Protein AF-A0A9E3RMC5-F1 (afdb_monomer)

Structure (mmCIF, N/CA/C/O backbone):
data_AF-A0A9E3RMC5-F1
#
_entry.id   AF-A0A9E3RMC5-F1
#
loop_
_atom_site.group_PDB
_atom_site.id
_atom_site.type_symbol
_atom_site.label_atom_id
_atom_site.label_alt_id
_atom_site.label_comp_id
_atom_site.label_asym_id
_atom_site.label_entity_id
_atom_site.label_seq_id
_atom_site.pdbx_PDB_ins_code
_atom_site.Cartn_x
_atom_site.Cartn_y
_atom_site.Cartn_z
_atom_site.occupancy
_atom_site.B_iso_or_equiv
_atom_site.auth_seq_id
_atom_site.auth_comp_id
_atom_site.auth_asym_id
_atom_site.auth_atom_id
_atom_site.pdbx_PDB_model_num
ATOM 1 N N . MET A 1 1 ? -0.183 27.807 11.481 1.00 42.66 1 MET A N 1
ATOM 2 C CA . MET A 1 1 ? -0.548 26.828 10.432 1.00 42.66 1 MET A CA 1
ATOM 3 C C . MET A 1 1 ? 0.275 25.568 10.651 1.00 42.66 1 MET A C 1
ATOM 5 O O . MET A 1 1 ? 1.453 25.571 10.326 1.00 42.66 1 MET A O 1
ATOM 9 N N . HIS A 1 2 ? -0.302 24.526 11.254 1.00 42.34 2 HIS A N 1
ATOM 10 C CA . HIS A 1 2 ? 0.371 23.230 11.362 1.00 42.34 2 HIS A CA 1
ATOM 11 C C . HIS A 1 2 ? 0.204 22.489 10.037 1.00 42.34 2 HIS A C 1
ATOM 13 O O . HIS A 1 2 ? -0.915 22.242 9.588 1.00 42.34 2 HIS A O 1
ATOM 19 N N . THR A 1 3 ? 1.313 22.189 9.370 1.00 52.22 3 THR A N 1
ATOM 20 C CA . THR A 1 3 ? 1.318 21.313 8.203 1.00 52.22 3 THR A CA 1
ATOM 21 C C . THR A 1 3 ? 0.996 19.905 8.685 1.00 52.22 3 THR A C 1
ATOM 23 O O . THR A 1 3 ? 1.808 19.273 9.356 1.00 52.22 3 THR A O 1
ATOM 26 N N . LEU A 1 4 ? -0.210 19.421 8.377 1.00 58.72 4 LEU A N 1
ATOM 27 C CA . LEU A 1 4 ? -0.564 18.021 8.598 1.00 58.72 4 LEU A CA 1
ATOM 28 C C . LEU A 1 4 ? 0.509 17.155 7.930 1.00 58.72 4 LEU A C 1
ATOM 30 O O . LEU A 1 4 ? 0.764 17.281 6.725 1.00 58.72 4 LEU A O 1
ATOM 34 N N . SER A 1 5 ? 1.185 16.330 8.728 1.00 68.81 5 SER A N 1
ATOM 35 C CA . SER A 1 5 ? 2.158 15.369 8.229 1.00 68.81 5 SER A CA 1
ATOM 36 C C . SER A 1 5 ? 1.447 14.473 7.219 1.00 68.81 5 SER A C 1
ATOM 38 O O . SER A 1 5 ? 0.377 13.925 7.482 1.00 68.81 5 SER A O 1
ATOM 40 N N . ARG A 1 6 ? 2.005 14.364 6.009 1.00 77.44 6 ARG A N 1
ATOM 41 C CA . ARG A 1 6 ? 1.437 13.464 5.001 1.00 77.44 6 ARG A CA 1
ATOM 42 C C . ARG A 1 6 ? 1.469 12.030 5.546 1.00 77.44 6 ARG A C 1
ATOM 44 O O . ARG A 1 6 ? 2.500 11.656 6.118 1.00 77.44 6 ARG A O 1
ATOM 51 N N . PRO A 1 7 ? 0.404 11.233 5.347 1.00 80.38 7 PRO A N 1
ATOM 52 C CA . PRO A 1 7 ? 0.412 9.835 5.748 1.00 80.38 7 PRO A CA 1
ATOM 53 C C . PRO A 1 7 ? 1.607 9.100 5.160 1.00 80.38 7 PRO A C 1
ATOM 55 O O . PRO A 1 7 ? 1.975 9.299 3.996 1.00 80.38 7 PRO A O 1
ATOM 58 N N . LYS A 1 8 ? 2.207 8.223 5.966 1.00 89.25 8 LYS A N 1
ATOM 59 C CA . LYS A 1 8 ? 3.188 7.270 5.454 1.00 89.25 8 LYS A CA 1
ATOM 60 C C . LYS A 1 8 ? 2.434 6.065 4.914 1.00 89.25 8 LYS A C 1
ATOM 62 O O . LYS A 1 8 ? 1.906 5.260 5.678 1.00 89.25 8 LYS A O 1
ATOM 67 N N . VAL A 1 9 ? 2.411 5.966 3.589 1.00 92.81 9 VAL A N 1
ATOM 68 C CA . VAL A 1 9 ? 1.728 4.898 2.859 1.00 92.81 9 VAL A CA 1
ATOM 69 C C . VAL A 1 9 ? 2.714 3.784 2.512 1.00 92.81 9 VAL A C 1
ATOM 71 O O . VAL A 1 9 ? 3.742 4.021 1.871 1.00 92.81 9 VAL A O 1
ATOM 74 N N . TYR A 1 10 ? 2.383 2.556 2.900 1.00 95.25 10 TYR A N 1
ATOM 75 C CA . TYR A 1 10 ? 3.125 1.340 2.586 1.00 95.25 10 TYR A CA 1
ATOM 76 C C . TYR A 1 10 ? 2.303 0.485 1.616 1.00 95.25 10 TYR A C 1
ATOM 78 O O . TYR A 1 10 ? 1.328 -0.160 1.996 1.00 95.25 10 TYR A O 1
ATOM 86 N N . ALA A 1 11 ? 2.692 0.489 0.339 1.00 94.81 11 ALA A N 1
ATOM 87 C CA . ALA A 1 11 ? 2.036 -0.309 -0.694 1.00 94.81 11 ALA A CA 1
ATOM 88 C C . ALA A 1 11 ? 2.562 -1.753 -0.673 1.00 94.81 11 ALA A C 1
ATOM 90 O O . ALA A 1 11 ? 3.642 -2.041 -1.191 1.00 94.81 11 ALA A O 1
ATOM 91 N N . LEU A 1 12 ? 1.788 -2.650 -0.065 1.00 96.62 12 LEU A N 1
ATOM 92 C CA . LEU A 1 12 ? 2.116 -4.055 0.158 1.00 96.62 12 LEU A CA 1
ATOM 93 C C . LEU A 1 12 ? 1.356 -5.012 -0.777 1.00 96.62 12 LEU A C 1
ATOM 95 O O . LEU A 1 12 ? 1.468 -6.215 -0.594 1.00 96.62 12 LEU A O 1
ATOM 99 N N . VAL A 1 13 ? 0.629 -4.523 -1.791 1.00 94.88 13 VAL A N 1
ATOM 100 C CA . VAL A 1 13 ? -0.238 -5.334 -2.681 1.00 94.88 13 VAL A CA 1
ATOM 101 C C . VAL A 1 13 ? 0.498 -6.499 -3.355 1.00 94.88 13 VAL A C 1
ATOM 103 O O . VAL A 1 13 ? 0.017 -7.627 -3.360 1.00 94.88 13 VAL A O 1
ATOM 106 N N . ASP A 1 14 ? 1.707 -6.267 -3.867 1.00 94.62 14 ASP A N 1
ATOM 107 C CA . ASP A 1 14 ? 2.523 -7.311 -4.507 1.00 94.62 14 ASP A CA 1
ATOM 108 C C . ASP A 1 14 ? 3.580 -7.907 -3.549 1.00 94.62 14 ASP A C 1
ATOM 110 O O . ASP A 1 14 ? 4.629 -8.378 -3.988 1.00 94.62 14 ASP A O 1
ATOM 114 N N . TRP A 1 15 ? 3.371 -7.843 -2.233 1.00 96.94 15 TRP A N 1
ATOM 115 C CA . TRP A 1 15 ? 4.308 -8.378 -1.233 1.00 96.94 15 TRP A CA 1
ATOM 116 C C . TRP A 1 15 ? 3.808 -9.719 -0.687 1.00 96.94 15 TRP A C 1
ATOM 118 O O . TRP A 1 15 ? 2.678 -10.111 -0.950 1.00 96.94 15 TRP A O 1
ATOM 128 N N . TYR A 1 16 ? 4.627 -10.450 0.055 1.00 96.12 16 TYR A N 1
ATOM 129 C CA . TYR A 1 16 ? 4.201 -11.639 0.792 1.00 96.12 16 TYR A CA 1
ATOM 130 C C . TYR A 1 16 ? 4.715 -11.576 2.229 1.00 96.12 16 TYR A C 1
ATOM 132 O O . TYR A 1 16 ? 5.694 -10.881 2.520 1.00 96.12 16 TYR A O 1
ATOM 140 N N . VAL A 1 17 ? 4.036 -12.287 3.128 1.00 97.19 17 VAL A N 1
ATOM 141 C CA . VAL A 1 17 ? 4.453 -12.412 4.527 1.00 97.19 17 VAL A CA 1
ATOM 142 C C . VAL A 1 17 ? 5.621 -13.390 4.590 1.00 97.19 17 VAL A C 1
ATOM 144 O O . VAL A 1 17 ? 5.458 -14.576 4.320 1.00 97.19 17 VAL A O 1
ATOM 147 N N . SER A 1 18 ? 6.812 -12.894 4.919 1.00 97.38 18 SER A N 1
ATOM 148 C CA . SER A 1 18 ? 8.014 -13.724 5.055 1.00 97.38 18 SER A CA 1
ATOM 149 C C . SER A 1 18 ? 8.182 -14.279 6.468 1.00 97.38 18 SER A C 1
ATOM 151 O O . SER A 1 18 ? 8.801 -15.328 6.632 1.00 97.38 18 SER A O 1
ATOM 153 N N . ARG A 1 19 ? 7.698 -13.558 7.484 1.00 97.25 19 ARG A N 1
ATOM 154 C CA . ARG A 1 19 ? 7.718 -13.971 8.893 1.00 97.25 19 ARG A CA 1
ATOM 155 C C . ARG A 1 19 ? 6.527 -13.345 9.611 1.00 97.25 19 ARG A C 1
ATOM 157 O O . ARG A 1 19 ? 6.254 -12.162 9.411 1.00 97.25 19 ARG A O 1
ATOM 164 N N . CYS A 1 20 ? 5.846 -14.133 10.433 1.00 97.06 20 CYS A N 1
ATOM 165 C CA . CYS A 1 20 ? 4.731 -13.693 11.260 1.00 97.06 20 CYS A CA 1
ATOM 166 C C . CYS A 1 20 ? 4.889 -14.298 12.654 1.00 97.06 20 CYS A C 1
ATOM 168 O O . CYS A 1 20 ? 4.663 -15.489 12.845 1.00 97.06 20 CYS A O 1
ATOM 170 N N . ASP A 1 21 ? 5.272 -13.457 13.607 1.00 95.56 21 ASP A N 1
ATOM 171 C CA . ASP A 1 21 ? 5.409 -13.789 15.019 1.00 95.56 21 ASP A CA 1
ATOM 172 C C . ASP A 1 21 ? 4.435 -12.933 15.834 1.00 95.56 21 ASP A C 1
ATOM 174 O O . ASP A 1 21 ? 3.974 -11.883 15.386 1.00 95.56 21 ASP A O 1
ATOM 178 N N . ARG A 1 22 ? 4.190 -13.310 17.093 1.00 94.12 22 ARG A N 1
ATOM 179 C CA . ARG A 1 22 ? 3.292 -12.568 18.000 1.00 94.12 22 ARG A CA 1
ATOM 180 C C . ARG A 1 22 ? 3.666 -11.087 18.182 1.00 94.12 22 ARG A C 1
ATOM 182 O O . ARG A 1 22 ? 2.820 -10.281 18.552 1.00 94.12 22 ARG A O 1
ATOM 189 N N . HIS A 1 23 ? 4.928 -10.730 17.944 1.00 95.56 23 HIS A N 1
ATOM 190 C CA . HIS A 1 23 ? 5.458 -9.380 18.156 1.00 95.56 23 HIS A CA 1
ATOM 191 C C . HIS A 1 23 ? 5.938 -8.692 16.878 1.00 95.56 23 HIS A C 1
ATOM 193 O O . HIS A 1 23 ? 6.302 -7.516 16.933 1.00 95.56 23 HIS A O 1
ATOM 199 N N . SER A 1 24 ? 5.971 -9.399 15.743 1.00 97.31 24 SER A N 1
ATOM 200 C CA . SER A 1 24 ? 6.474 -8.826 14.499 1.00 97.31 24 SER A CA 1
ATOM 201 C C . SER A 1 24 ? 5.902 -9.492 13.256 1.00 97.31 24 SER A C 1
ATOM 203 O O . SER A 1 24 ? 5.723 -10.704 13.207 1.00 97.31 24 SER A O 1
ATOM 205 N N . LEU A 1 25 ? 5.684 -8.689 12.226 1.00 98.00 25 LEU A N 1
ATOM 206 C CA . LEU A 1 25 ? 5.199 -9.074 10.916 1.00 98.00 25 LEU A CA 1
ATOM 207 C C . LEU A 1 25 ? 6.148 -8.499 9.868 1.00 98.00 25 LEU A C 1
ATOM 209 O O . LEU A 1 25 ? 6.390 -7.293 9.835 1.00 98.00 25 LEU A O 1
ATOM 213 N N . VAL A 1 26 ? 6.708 -9.358 9.022 1.00 98.19 26 VAL A N 1
ATOM 214 C CA . VAL A 1 26 ? 7.734 -8.978 8.048 1.00 98.19 26 VAL A CA 1
ATOM 215 C C . VAL A 1 26 ? 7.255 -9.277 6.637 1.00 98.19 26 VAL A C 1
ATOM 217 O O . VAL A 1 26 ? 6.982 -10.427 6.288 1.00 98.19 26 VAL A O 1
ATOM 220 N N . TYR A 1 27 ? 7.216 -8.238 5.810 1.00 98.06 27 TYR A N 1
ATOM 221 C CA . TYR A 1 27 ? 6.853 -8.302 4.402 1.00 98.06 27 TYR A CA 1
ATOM 222 C C . TYR A 1 27 ? 8.071 -8.217 3.495 1.00 98.06 27 TYR A C 1
ATOM 224 O O . TYR A 1 27 ? 8.958 -7.387 3.708 1.00 98.06 27 TYR A O 1
ATOM 232 N N . ARG A 1 28 ? 8.054 -9.014 2.421 1.00 97.56 28 ARG A N 1
ATOM 233 C CA . ARG A 1 28 ? 9.022 -8.936 1.318 1.00 97.56 28 ARG A CA 1
ATOM 234 C C . ARG A 1 28 ? 8.330 -8.820 -0.042 1.00 97.56 28 ARG A C 1
ATOM 236 O O . ARG A 1 28 ? 7.215 -9.327 -0.189 1.00 97.56 28 ARG A O 1
ATOM 243 N N . PRO A 1 29 ? 8.946 -8.164 -1.040 1.00 96.69 29 PRO A N 1
ATOM 244 C CA . PRO A 1 29 ? 8.407 -8.123 -2.393 1.00 96.69 29 PRO A CA 1
ATOM 245 C C . PRO A 1 29 ? 8.263 -9.536 -2.961 1.00 96.69 29 PRO A C 1
ATOM 247 O O . PRO A 1 29 ? 9.181 -10.346 -2.864 1.00 96.69 29 PRO A O 1
ATOM 250 N N . SER A 1 30 ? 7.116 -9.843 -3.563 1.00 95.62 30 SER A N 1
ATOM 251 C CA . SER A 1 30 ? 6.914 -11.134 -4.228 1.00 95.62 30 SER A CA 1
ATOM 252 C C . SER A 1 30 ? 7.691 -11.226 -5.544 1.00 95.62 30 SER A C 1
ATOM 254 O O . SER A 1 30 ? 8.157 -10.224 -6.094 1.00 95.62 30 SER A O 1
ATOM 256 N N . LEU A 1 31 ? 7.767 -12.436 -6.107 1.00 93.38 31 LEU A N 1
ATOM 257 C CA . LEU A 1 31 ? 8.358 -12.650 -7.429 1.00 93.38 31 LEU A CA 1
ATOM 258 C C . LEU A 1 31 ? 7.679 -11.792 -8.509 1.00 93.38 31 LEU A C 1
ATOM 260 O O . LEU A 1 31 ? 8.354 -11.289 -9.401 1.00 93.38 31 LEU A O 1
ATOM 264 N N . THR A 1 32 ? 6.366 -11.560 -8.418 1.00 92.12 32 THR A N 1
ATOM 265 C CA . THR A 1 32 ? 5.659 -10.710 -9.389 1.00 92.12 32 THR A CA 1
ATOM 266 C C . THR A 1 32 ? 6.077 -9.246 -9.262 1.00 92.12 32 THR A C 1
ATOM 268 O O . THR A 1 32 ? 6.264 -8.584 -10.283 1.00 92.12 32 THR A O 1
ATOM 271 N N . ALA A 1 33 ? 6.311 -8.743 -8.043 1.00 91.00 33 ALA A N 1
ATOM 272 C CA . ALA A 1 33 ? 6.883 -7.412 -7.828 1.00 91.00 33 ALA A CA 1
ATOM 273 C C . ALA A 1 33 ? 8.295 -7.303 -8.423 1.00 91.00 33 ALA A C 1
ATOM 275 O O . ALA A 1 33 ? 8.610 -6.304 -9.072 1.00 91.00 33 ALA A O 1
ATOM 276 N N . LEU A 1 34 ? 9.125 -8.339 -8.248 1.00 90.94 34 LEU A N 1
ATOM 277 C CA . LEU A 1 34 ? 10.466 -8.409 -8.834 1.00 90.94 34 LEU A CA 1
ATOM 278 C C . LEU A 1 34 ? 10.412 -8.404 -10.366 1.00 90.94 34 LEU A C 1
ATOM 280 O O . LEU A 1 34 ? 11.096 -7.601 -10.994 1.00 90.94 34 LEU A O 1
ATOM 284 N N . LEU A 1 35 ? 9.553 -9.228 -10.973 1.00 89.94 35 LEU A N 1
ATOM 285 C CA . LEU A 1 35 ? 9.386 -9.303 -12.428 1.00 89.94 35 LEU A CA 1
ATOM 286 C C . LEU A 1 35 ? 8.871 -7.985 -13.024 1.00 89.94 35 LEU A C 1
ATOM 288 O O . LEU A 1 35 ? 9.402 -7.516 -14.030 1.00 89.94 35 LEU A O 1
ATOM 292 N N . LYS A 1 36 ? 7.899 -7.329 -12.373 1.00 88.25 36 LYS A N 1
ATOM 293 C CA . LYS A 1 36 ? 7.429 -5.992 -12.782 1.00 88.25 36 LYS A CA 1
ATOM 294 C C . LYS A 1 36 ? 8.569 -4.967 -12.766 1.00 88.25 36 LYS A C 1
ATOM 296 O O . LYS A 1 36 ? 8.644 -4.126 -13.659 1.00 88.25 36 LYS A O 1
ATOM 301 N N . ARG A 1 37 ? 9.472 -5.047 -11.781 1.00 86.94 37 ARG A N 1
ATOM 302 C CA . ARG A 1 37 ? 10.655 -4.174 -11.685 1.00 86.94 37 ARG A CA 1
ATOM 303 C C . ARG A 1 37 ? 11.768 -4.552 -12.660 1.00 86.94 37 ARG A C 1
ATOM 305 O O . ARG A 1 37 ? 12.508 -3.660 -13.051 1.00 86.94 37 ARG A O 1
ATOM 312 N N . LEU A 1 38 ? 11.864 -5.818 -13.071 1.00 88.50 38 LEU A N 1
ATOM 313 C CA . LEU A 1 38 ? 12.811 -6.320 -14.077 1.00 88.50 38 LEU A CA 1
ATOM 314 C C . LEU A 1 38 ? 12.458 -5.899 -15.510 1.00 88.50 38 LEU A C 1
ATOM 316 O O . LEU A 1 38 ? 13.352 -5.808 -16.349 1.00 88.50 38 LEU A O 1
ATOM 320 N N . GLY A 1 39 ? 11.190 -5.591 -15.799 1.00 87.94 39 GLY A N 1
ATOM 321 C CA . GLY A 1 39 ? 10.774 -5.172 -17.142 1.00 87.94 39 GLY A CA 1
ATOM 322 C C . GLY A 1 39 ? 11.512 -3.927 -17.649 1.00 87.94 39 GLY A C 1
ATOM 323 O O . GLY A 1 39 ? 11.965 -3.897 -18.791 1.00 87.94 39 GLY A O 1
ATOM 324 N N . TYR A 1 40 ? 11.699 -2.921 -16.789 1.00 84.44 40 TYR A N 1
ATOM 325 C CA . TYR A 1 40 ? 12.433 -1.700 -17.138 1.00 84.44 40 TYR A CA 1
ATOM 326 C C . TYR A 1 40 ? 13.926 -1.936 -17.436 1.00 84.44 40 TYR A C 1
ATOM 328 O O . TYR A 1 40 ? 14.383 -1.524 -18.503 1.00 84.44 40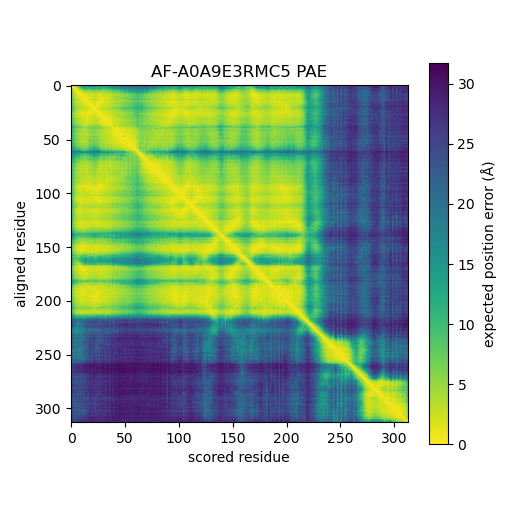 TYR A O 1
ATOM 336 N N . PRO A 1 41 ? 14.710 -2.596 -16.563 1.00 86.44 41 PRO A N 1
ATOM 337 C CA . PRO A 1 41 ? 16.122 -2.816 -16.830 1.00 86.44 41 PRO A CA 1
ATOM 338 C C . PRO A 1 41 ? 16.372 -3.791 -17.969 1.00 86.44 41 PRO A C 1
ATOM 340 O O . PRO A 1 41 ? 17.318 -3.590 -18.722 1.00 86.44 41 PRO A O 1
ATOM 343 N N . PHE A 1 42 ? 15.499 -4.781 -18.164 1.00 86.25 42 PHE A N 1
ATOM 344 C CA . PHE A 1 42 ? 15.567 -5.637 -19.341 1.00 86.25 42 PHE A CA 1
ATOM 345 C C . PHE A 1 42 ? 15.385 -4.827 -20.634 1.00 86.25 42 PHE A C 1
ATOM 347 O O . PHE A 1 42 ? 16.189 -4.950 -21.556 1.00 86.25 42 PHE A O 1
ATOM 354 N N . ALA A 1 43 ? 14.397 -3.926 -20.683 1.00 87.06 43 ALA A N 1
ATOM 355 C CA . ALA A 1 43 ? 14.216 -3.026 -21.821 1.00 87.06 43 ALA A CA 1
ATOM 356 C C . ALA A 1 43 ? 15.419 -2.082 -22.017 1.00 87.06 43 ALA A C 1
ATOM 358 O O . ALA A 1 43 ? 15.889 -1.912 -23.140 1.00 87.06 43 ALA A O 1
ATOM 359 N N . ALA A 1 44 ? 15.956 -1.509 -20.935 1.00 84.50 44 ALA A N 1
ATOM 360 C CA . ALA A 1 44 ? 17.134 -0.643 -20.990 1.00 84.50 44 ALA A CA 1
ATOM 361 C C . ALA A 1 44 ? 18.382 -1.385 -21.505 1.00 84.50 44 ALA A C 1
ATOM 363 O O . ALA A 1 44 ? 19.130 -0.836 -22.313 1.00 84.50 44 ALA A O 1
ATOM 364 N N . LEU A 1 45 ? 18.577 -2.643 -21.095 1.00 86.38 45 LEU A N 1
ATOM 365 C CA . LEU A 1 45 ? 19.650 -3.506 -21.589 1.00 86.38 45 LEU A CA 1
ATOM 366 C C . LEU A 1 45 ? 19.509 -3.807 -23.081 1.00 86.38 45 LEU A C 1
ATOM 368 O O . LEU A 1 45 ? 20.499 -3.708 -23.801 1.00 86.38 45 LEU A O 1
ATOM 372 N N . LEU A 1 46 ? 18.303 -4.127 -23.563 1.00 88.31 46 LEU A N 1
ATOM 373 C CA . LEU A 1 46 ? 18.061 -4.356 -24.993 1.00 88.31 46 LEU A CA 1
ATOM 374 C C . LEU A 1 46 ? 18.369 -3.107 -25.827 1.00 88.31 46 LEU A C 1
ATOM 376 O O . LEU A 1 46 ? 19.020 -3.202 -26.867 1.00 88.31 46 LEU A O 1
ATOM 380 N N . VAL A 1 47 ? 17.955 -1.929 -25.350 1.00 89.06 47 VAL A N 1
ATOM 381 C CA . VAL A 1 47 ? 18.269 -0.648 -25.999 1.00 89.06 47 VAL A CA 1
ATOM 382 C C . VAL A 1 47 ? 19.781 -0.397 -25.999 1.00 89.06 47 VAL A C 1
ATOM 384 O O . VAL A 1 47 ? 20.345 -0.072 -27.042 1.00 89.06 47 VAL A O 1
ATOM 387 N N . GLY A 1 48 ? 20.459 -0.607 -24.867 1.00 86.25 48 GLY A N 1
ATOM 388 C CA . GLY A 1 48 ? 21.914 -0.467 -24.764 1.00 86.25 48 GLY A CA 1
ATOM 389 C C . GLY A 1 48 ? 22.676 -1.422 -25.688 1.00 86.25 48 GLY A C 1
ATOM 390 O O . GLY A 1 48 ? 23.613 -1.005 -26.368 1.00 86.25 48 GLY A O 1
ATOM 391 N N . ALA A 1 49 ? 22.241 -2.681 -25.777 1.00 87.06 49 ALA A N 1
ATOM 392 C CA . ALA A 1 49 ? 22.804 -3.674 -26.689 1.00 87.06 49 ALA A CA 1
ATOM 393 C C . ALA A 1 49 ? 22.601 -3.281 -28.162 1.00 87.06 49 ALA A C 1
ATOM 395 O O . ALA A 1 49 ? 23.534 -3.391 -28.957 1.00 87.06 49 ALA A O 1
ATOM 396 N N . GLY A 1 50 ? 21.424 -2.753 -28.516 1.00 89.94 50 GLY A N 1
ATOM 397 C CA . GLY A 1 50 ? 21.152 -2.217 -29.851 1.00 89.94 50 GLY A CA 1
ATOM 398 C C . GLY A 1 50 ? 22.068 -1.044 -30.215 1.00 89.94 50 GLY A C 1
ATOM 399 O O . GLY A 1 50 ? 22.622 -1.015 -31.313 1.00 89.94 50 GLY A O 1
ATOM 400 N N . ILE A 1 51 ? 22.304 -0.114 -29.281 1.00 86.25 51 ILE A N 1
ATOM 401 C CA . ILE A 1 51 ? 23.244 1.001 -29.481 1.00 86.25 51 ILE A CA 1
ATOM 402 C C . ILE A 1 51 ? 24.670 0.480 -29.684 1.00 86.25 51 ILE A C 1
ATOM 404 O O . ILE A 1 51 ? 25.337 0.903 -30.627 1.00 86.25 51 ILE A O 1
ATOM 408 N N . LEU A 1 52 ? 25.138 -0.459 -28.851 1.00 86.06 52 LEU A N 1
ATOM 409 C CA . LEU A 1 52 ? 26.464 -1.066 -29.027 1.00 86.06 52 LEU A CA 1
ATOM 410 C C . LEU A 1 52 ? 26.605 -1.746 -30.385 1.00 86.06 52 LEU A C 1
ATOM 412 O O . LEU A 1 52 ? 27.633 -1.578 -31.035 1.00 86.06 52 LEU A O 1
ATOM 416 N N . TYR A 1 53 ? 25.584 -2.488 -30.814 1.00 89.94 53 TYR A N 1
ATOM 417 C CA . TYR A 1 53 ? 25.578 -3.150 -32.113 1.00 89.94 53 TYR A CA 1
ATOM 418 C C . TYR A 1 53 ? 25.701 -2.137 -33.259 1.00 89.94 53 TYR A C 1
ATOM 420 O O . TYR A 1 53 ? 26.555 -2.299 -34.129 1.00 89.94 53 TYR A O 1
ATOM 428 N N . LEU A 1 54 ? 24.920 -1.051 -33.223 1.00 85.88 54 LEU A N 1
ATOM 429 C CA . LEU A 1 54 ? 24.982 0.015 -34.227 1.00 85.88 54 LEU A CA 1
ATOM 430 C C . LEU A 1 54 ? 26.338 0.732 -34.236 1.00 85.88 54 LEU A C 1
ATOM 432 O O . LEU A 1 54 ? 26.898 0.951 -35.307 1.00 85.88 54 LEU A O 1
ATOM 436 N N . VAL A 1 55 ? 26.898 1.058 -33.065 1.00 83.25 55 VAL A N 1
ATOM 437 C CA . VAL A 1 55 ? 28.232 1.677 -32.949 1.00 83.25 55 VAL A CA 1
ATOM 438 C C . VAL A 1 55 ? 29.309 0.737 -33.483 1.00 83.25 55 VAL A C 1
ATOM 440 O O . VAL A 1 55 ? 30.197 1.167 -34.222 1.00 83.25 55 VAL A O 1
ATOM 443 N N . HIS A 1 56 ? 29.225 -0.552 -33.149 1.00 83.00 56 HIS A N 1
ATOM 444 C CA . HIS A 1 56 ? 30.157 -1.558 -33.639 1.00 83.00 56 HIS A CA 1
ATOM 445 C C . HIS A 1 56 ? 30.096 -1.658 -35.167 1.00 83.00 56 HIS A C 1
ATOM 447 O O . HIS A 1 56 ? 31.129 -1.522 -35.822 1.00 83.00 56 HIS A O 1
ATOM 453 N N . HIS A 1 57 ? 28.894 -1.782 -35.734 1.00 86.50 57 HIS A N 1
ATOM 454 C CA . HIS A 1 57 ? 28.680 -1.882 -37.175 1.00 86.50 57 HIS A CA 1
ATOM 455 C C . HIS A 1 57 ? 29.111 -0.611 -37.928 1.00 86.50 57 HIS A C 1
ATOM 457 O O . HIS A 1 57 ? 29.871 -0.686 -38.894 1.00 86.50 57 HIS A O 1
ATOM 463 N N . ALA A 1 58 ? 28.751 0.578 -37.438 1.00 82.12 58 ALA A N 1
ATOM 464 C CA . ALA A 1 58 ? 29.210 1.845 -38.014 1.00 82.12 58 ALA A CA 1
ATOM 465 C C . ALA A 1 58 ? 30.743 1.951 -38.008 1.00 82.12 58 ALA A C 1
ATOM 467 O O . ALA A 1 58 ? 31.348 2.433 -38.966 1.00 82.12 58 ALA A O 1
ATOM 468 N N . SER A 1 59 ? 31.385 1.434 -36.959 1.00 80.19 59 SER A N 1
ATOM 469 C CA . SER A 1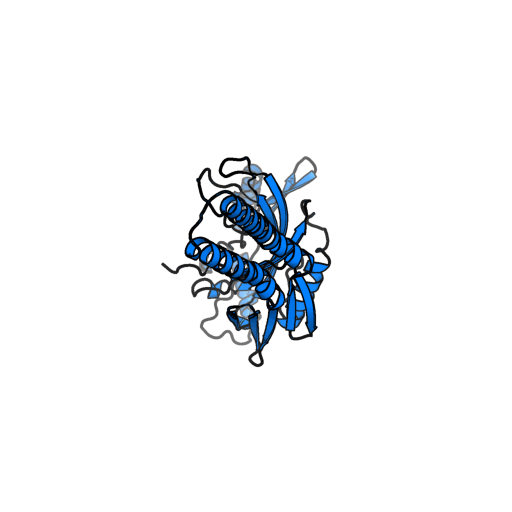 59 ? 32.839 1.446 -36.840 1.00 80.19 59 SER A CA 1
ATOM 470 C C . SER A 1 59 ? 33.578 0.431 -37.707 1.00 80.19 59 SER A C 1
ATOM 472 O O . SER A 1 59 ? 34.797 0.527 -37.833 1.00 80.19 59 SER A O 1
ATOM 474 N N . THR A 1 60 ? 32.864 -0.544 -38.277 1.00 82.56 60 THR A N 1
ATOM 475 C CA . THR A 1 60 ? 33.409 -1.406 -39.335 1.00 82.56 60 THR A CA 1
ATOM 476 C C . THR A 1 60 ? 33.346 -0.734 -40.704 1.00 82.56 60 THR A C 1
ATOM 478 O O . THR A 1 60 ? 34.177 -1.019 -41.557 1.00 82.56 60 THR A O 1
ATOM 481 N N . LEU A 1 61 ? 32.403 0.195 -40.898 1.00 80.81 61 LEU A N 1
ATOM 482 C CA . LEU A 1 61 ? 32.198 0.911 -42.160 1.00 80.81 61 LEU A CA 1
ATOM 483 C C . LEU A 1 61 ? 32.992 2.222 -42.246 1.00 80.81 61 LEU A C 1
ATOM 485 O O . LEU A 1 61 ? 33.255 2.714 -43.338 1.00 80.81 61 LEU A O 1
ATOM 489 N N . THR A 1 62 ? 33.366 2.807 -41.108 1.00 68.31 62 THR A N 1
ATOM 490 C CA . THR A 1 62 ? 34.035 4.113 -41.032 1.00 68.31 62 THR A CA 1
ATOM 491 C C . THR A 1 62 ? 35.167 4.091 -40.006 1.00 68.31 62 THR A C 1
ATOM 493 O O . THR A 1 62 ? 35.092 3.378 -39.005 1.00 68.31 62 THR A O 1
ATOM 496 N N . ALA A 1 63 ? 36.222 4.885 -40.229 1.00 74.94 63 ALA A N 1
ATOM 497 C CA . ALA A 1 63 ? 37.341 5.048 -39.297 1.00 74.94 63 ALA A CA 1
ATOM 498 C C . ALA A 1 63 ? 36.918 5.863 -38.057 1.00 74.94 63 ALA A C 1
ATOM 500 O O . ALA A 1 63 ? 37.336 7.001 -37.854 1.00 74.94 63 ALA A O 1
ATOM 501 N N . VAL A 1 64 ? 36.036 5.292 -37.235 1.00 68.19 64 VAL A N 1
ATOM 502 C CA . VAL A 1 64 ? 35.581 5.900 -35.980 1.00 68.19 64 VAL A CA 1
ATOM 503 C C . VAL A 1 64 ? 36.745 5.907 -34.981 1.00 68.19 64 VAL A C 1
ATOM 505 O O . VAL A 1 64 ? 37.358 4.854 -34.765 1.00 68.19 64 VAL A O 1
ATOM 508 N N . PRO A 1 65 ? 37.047 7.047 -34.334 1.00 73.94 65 PRO A N 1
ATOM 509 C CA . PRO A 1 65 ? 38.155 7.149 -33.391 1.00 73.94 65 PRO A CA 1
ATOM 510 C C . PRO A 1 65 ? 37.984 6.194 -32.200 1.00 73.94 65 PRO A C 1
ATOM 512 O O . PRO A 1 65 ? 36.889 6.023 -31.660 1.00 73.94 65 PRO A O 1
ATOM 515 N N . LEU A 1 66 ? 39.098 5.601 -31.756 1.00 75.75 66 LEU A N 1
ATOM 516 C CA . LEU A 1 66 ? 39.159 4.598 -30.681 1.00 75.75 66 LEU A CA 1
ATOM 517 C C . LEU A 1 66 ? 38.501 5.072 -29.368 1.00 75.75 66 LEU A C 1
ATOM 519 O O . LEU A 1 66 ? 37.881 4.276 -28.667 1.00 75.75 66 LEU A O 1
ATOM 523 N N . VAL A 1 67 ? 38.574 6.377 -29.077 1.00 75.88 67 VAL A N 1
ATOM 524 C CA . VAL A 1 67 ? 37.981 7.016 -27.887 1.00 75.88 67 VAL A CA 1
ATOM 525 C C . VAL A 1 67 ? 36.452 6.888 -27.861 1.00 75.88 67 VAL A C 1
ATOM 527 O O . VAL A 1 67 ? 35.870 6.688 -26.796 1.00 75.88 67 VAL A O 1
ATOM 530 N N . LEU A 1 68 ? 35.784 6.939 -29.021 1.00 75.44 68 LEU A N 1
ATOM 531 C CA . LEU A 1 68 ? 34.331 6.749 -29.081 1.00 75.44 68 LEU A CA 1
ATOM 532 C C . LEU A 1 68 ? 33.934 5.297 -28.772 1.00 75.44 68 LEU A C 1
ATOM 534 O O . LEU A 1 68 ? 32.897 5.069 -28.149 1.00 75.44 68 LEU A O 1
ATOM 538 N N . LYS A 1 69 ? 34.760 4.315 -29.164 1.00 73.94 69 LYS A N 1
ATOM 539 C CA . LYS A 1 69 ? 34.495 2.889 -28.905 1.00 73.94 69 LYS A CA 1
ATOM 540 C C . LYS A 1 69 ? 34.586 2.564 -27.415 1.00 73.94 69 LYS A C 1
ATOM 542 O O . LYS A 1 69 ? 33.675 1.937 -26.876 1.00 73.94 69 LYS A O 1
ATOM 547 N N . SER A 1 70 ? 35.651 3.013 -26.750 1.00 81.25 70 SER A N 1
ATOM 548 C CA . SER A 1 70 ? 35.835 2.786 -25.312 1.00 81.25 70 SER A CA 1
ATOM 549 C C . SER A 1 70 ? 34.797 3.544 -24.481 1.00 81.25 70 SER A C 1
ATOM 551 O O . SER A 1 70 ? 34.226 2.970 -23.555 1.00 81.25 70 SER A O 1
ATOM 553 N N . GLY A 1 71 ? 34.468 4.785 -24.857 1.00 84.81 71 GLY A N 1
ATOM 554 C CA . GLY A 1 71 ? 33.409 5.561 -24.208 1.00 84.81 71 GLY A CA 1
ATOM 555 C C . GLY A 1 71 ? 32.038 4.880 -24.282 1.00 84.81 71 GLY A C 1
ATOM 556 O O . GLY A 1 71 ? 31.355 4.766 -23.265 1.00 84.81 71 GLY A O 1
ATOM 557 N N . ALA A 1 72 ? 31.657 4.360 -25.455 1.00 80.44 72 ALA A N 1
ATOM 558 C CA . ALA A 1 72 ? 30.391 3.646 -25.634 1.00 80.44 72 ALA A CA 1
ATOM 559 C C . ALA A 1 72 ? 30.323 2.349 -24.808 1.00 80.44 72 ALA A C 1
ATOM 561 O O . ALA A 1 72 ? 29.294 2.062 -24.197 1.00 80.44 72 ALA A O 1
ATOM 562 N N . GLN A 1 73 ? 31.419 1.586 -24.738 1.00 81.31 73 GLN A N 1
ATOM 563 C CA . GLN A 1 73 ? 31.490 0.375 -23.914 1.00 81.31 73 GLN A CA 1
ATOM 564 C C . GLN A 1 73 ? 31.342 0.688 -22.421 1.00 81.31 73 GLN A C 1
ATOM 566 O O . GLN A 1 73 ? 30.514 0.069 -21.754 1.00 81.31 73 GLN A O 1
ATOM 571 N N . VAL A 1 74 ? 32.083 1.676 -21.904 1.00 88.38 74 VAL A N 1
ATOM 572 C CA . VAL A 1 74 ? 31.979 2.100 -20.495 1.00 88.38 74 VAL A CA 1
ATOM 573 C C . VAL A 1 74 ? 30.565 2.583 -20.180 1.00 88.38 74 VAL A C 1
ATOM 575 O O . VAL A 1 74 ? 30.001 2.204 -19.154 1.00 88.38 74 VAL A O 1
ATOM 578 N N . PHE A 1 75 ? 29.962 3.364 -21.080 1.00 84.88 75 PHE A N 1
ATOM 579 C CA . PHE A 1 75 ? 28.595 3.847 -20.914 1.00 84.88 75 PHE A CA 1
ATOM 580 C C . PHE A 1 75 ? 27.581 2.700 -20.826 1.00 84.88 75 PHE A C 1
ATOM 582 O O . PHE A 1 75 ? 26.743 2.705 -19.927 1.00 84.88 75 PHE A O 1
ATOM 589 N N . VAL A 1 76 ? 27.664 1.691 -21.699 1.00 84.38 76 VAL A N 1
ATOM 590 C CA . VAL A 1 76 ? 26.717 0.564 -21.661 1.00 84.38 76 VAL A CA 1
ATOM 591 C C . VAL A 1 76 ? 26.934 -0.335 -20.450 1.00 84.38 76 VAL A C 1
ATOM 593 O O . VAL A 1 76 ? 25.953 -0.775 -19.853 1.00 84.38 76 VAL A O 1
ATOM 596 N N . VAL A 1 77 ? 28.180 -0.555 -20.020 1.00 87.25 77 VAL A N 1
ATOM 597 C CA . VAL A 1 77 ? 28.455 -1.270 -18.763 1.00 87.25 77 VAL A CA 1
ATOM 598 C C . VAL A 1 77 ? 27.849 -0.518 -17.576 1.00 87.25 77 VAL A C 1
ATOM 600 O O . VAL A 1 77 ? 27.148 -1.121 -16.762 1.00 87.25 77 VAL A O 1
ATOM 603 N N . LEU A 1 78 ? 28.046 0.802 -17.501 1.00 88.38 78 LEU A N 1
ATOM 604 C CA . LEU A 1 78 ? 27.466 1.636 -16.449 1.00 88.38 78 LEU A CA 1
ATOM 605 C C . LEU A 1 78 ? 25.933 1.580 -16.472 1.00 88.38 78 LEU A C 1
ATOM 607 O O . LEU A 1 78 ? 25.308 1.427 -15.425 1.00 88.38 78 LEU A O 1
ATOM 611 N N . LEU A 1 79 ? 25.326 1.649 -17.658 1.00 86.31 79 LEU A N 1
ATOM 612 C CA . LEU A 1 79 ? 23.879 1.565 -17.837 1.00 86.31 79 LEU A CA 1
ATOM 613 C C . LEU A 1 79 ? 23.344 0.187 -17.425 1.00 86.31 79 LEU A C 1
ATOM 615 O O . LEU A 1 79 ? 22.315 0.109 -16.759 1.00 86.31 79 LEU A O 1
ATOM 619 N N . GLY A 1 80 ? 24.083 -0.886 -17.725 1.00 85.94 80 GLY A N 1
ATOM 620 C CA . GLY A 1 80 ? 23.803 -2.239 -17.250 1.00 85.94 80 GLY A CA 1
ATOM 621 C C . GLY A 1 80 ? 23.822 -2.338 -15.723 1.00 85.94 80 GLY A C 1
ATOM 622 O O . GLY A 1 80 ? 22.858 -2.824 -15.133 1.00 85.94 80 GLY A O 1
ATOM 623 N N . ILE A 1 81 ? 24.853 -1.803 -15.063 1.00 88.94 81 ILE A N 1
ATOM 624 C CA . ILE A 1 81 ? 24.948 -1.782 -13.592 1.00 88.94 81 ILE A CA 1
ATOM 625 C C . ILE A 1 81 ? 23.800 -0.967 -12.981 1.00 88.94 81 ILE A C 1
ATOM 627 O O . ILE A 1 81 ? 23.104 -1.454 -12.089 1.00 88.94 81 ILE A O 1
ATOM 631 N N . LEU A 1 82 ? 23.555 0.245 -13.489 1.00 88.12 82 LEU A N 1
ATOM 632 C CA . LEU A 1 82 ? 22.469 1.114 -13.024 1.00 88.12 82 LEU A CA 1
ATOM 633 C C . LEU A 1 82 ? 21.095 0.464 -13.220 1.00 88.12 82 LEU A C 1
ATOM 635 O O . LEU A 1 82 ? 20.216 0.624 -12.374 1.00 88.12 82 LEU A O 1
ATOM 639 N N . SER A 1 83 ? 20.920 -0.317 -14.289 1.00 86.19 83 SER A N 1
ATOM 640 C CA . SER A 1 83 ? 19.693 -1.073 -14.539 1.00 86.19 83 SER A CA 1
ATOM 641 C C . SER A 1 83 ? 19.474 -2.200 -13.516 1.00 86.19 83 SER A C 1
ATOM 643 O O . SER A 1 83 ? 18.338 -2.521 -13.188 1.00 86.19 83 SER A O 1
ATOM 645 N N . MET A 1 84 ? 20.528 -2.762 -12.921 1.00 86.94 84 MET A N 1
ATOM 646 C CA . MET A 1 84 ? 20.383 -3.816 -11.907 1.00 86.94 84 MET A CA 1
ATOM 647 C C . MET A 1 84 ? 20.054 -3.279 -10.508 1.00 86.94 84 MET A C 1
ATOM 649 O O . MET A 1 84 ? 19.516 -4.018 -9.681 1.00 86.94 84 MET A O 1
ATOM 653 N N . LEU A 1 85 ? 20.311 -1.994 -10.229 1.00 88.62 85 LEU A N 1
ATOM 654 C CA . LEU A 1 85 ? 20.072 -1.400 -8.907 1.00 88.62 85 LEU A CA 1
ATOM 655 C C . LEU A 1 85 ? 18.621 -1.535 -8.403 1.00 88.62 85 LEU A C 1
ATOM 657 O O . LEU A 1 85 ? 18.452 -1.887 -7.237 1.00 88.62 85 LEU A O 1
ATOM 661 N N . PRO A 1 86 ? 17.560 -1.329 -9.210 1.00 86.25 86 PRO A N 1
ATOM 662 C CA . PRO A 1 86 ? 16.180 -1.539 -8.765 1.00 86.25 86 PRO A CA 1
ATOM 663 C C . PRO A 1 86 ? 15.872 -2.990 -8.379 1.00 86.25 86 PRO A C 1
ATOM 665 O O . PRO A 1 86 ? 15.075 -3.224 -7.470 1.00 86.25 86 PRO A O 1
ATOM 668 N N . VAL A 1 87 ? 16.500 -3.957 -9.056 1.00 87.38 87 VAL A N 1
ATOM 669 C CA . VAL A 1 87 ? 16.337 -5.393 -8.784 1.00 87.38 87 VAL A CA 1
ATOM 670 C C . VAL A 1 87 ? 17.017 -5.745 -7.467 1.00 87.38 87 VAL A C 1
ATOM 672 O O . VAL A 1 87 ? 16.393 -6.336 -6.591 1.00 87.38 87 VAL A O 1
ATOM 675 N N . LEU A 1 88 ? 18.264 -5.302 -7.288 1.00 88.88 88 LEU A N 1
ATOM 676 C CA . LEU A 1 88 ? 19.002 -5.465 -6.035 1.00 88.88 88 LEU A CA 1
ATOM 677 C C . LEU A 1 88 ? 18.292 -4.763 -4.870 1.00 88.88 88 LEU A C 1
ATOM 679 O O . LEU A 1 88 ? 18.154 -5.349 -3.799 1.00 88.88 88 LEU A O 1
ATOM 683 N N . SER A 1 89 ? 17.765 -3.553 -5.090 1.00 89.56 89 SER A N 1
ATOM 684 C CA . SER A 1 89 ? 16.947 -2.841 -4.099 1.00 89.56 89 SER A CA 1
ATOM 685 C C . SER A 1 89 ? 15.737 -3.673 -3.696 1.00 89.56 89 SER A C 1
ATOM 687 O O . SER A 1 89 ? 15.472 -3.824 -2.510 1.00 89.56 89 SER A O 1
ATOM 689 N N . ALA A 1 90 ? 15.033 -4.268 -4.661 1.00 89.06 90 ALA A N 1
ATOM 690 C CA . ALA A 1 90 ? 13.859 -5.084 -4.386 1.00 89.06 90 ALA A CA 1
ATOM 691 C C . ALA A 1 90 ? 14.183 -6.385 -3.625 1.00 89.06 90 ALA A C 1
ATOM 693 O O . ALA A 1 90 ? 13.361 -6.842 -2.840 1.00 89.06 90 ALA A O 1
ATOM 694 N N . LEU A 1 91 ? 15.375 -6.963 -3.814 1.00 91.00 91 LEU A N 1
ATOM 695 C CA . LEU A 1 91 ? 15.824 -8.146 -3.065 1.00 91.00 91 LEU A CA 1
ATOM 696 C C . LEU A 1 91 ? 16.172 -7.832 -1.602 1.00 91.00 91 LEU A C 1
ATOM 698 O O . LEU A 1 91 ? 16.037 -8.694 -0.737 1.00 91.00 91 LEU A O 1
ATOM 702 N N . ILE A 1 92 ? 16.631 -6.609 -1.329 1.00 94.25 92 ILE A N 1
ATOM 703 C CA . ILE A 1 92 ? 16.983 -6.135 0.020 1.00 94.25 92 ILE A CA 1
ATOM 704 C C . ILE A 1 92 ? 15.770 -5.493 0.716 1.00 94.25 92 ILE A C 1
ATOM 706 O O . ILE A 1 92 ? 15.773 -5.301 1.935 1.00 94.25 92 ILE A O 1
ATOM 710 N N . GLU A 1 93 ? 14.738 -5.141 -0.052 1.00 96.19 93 GLU A N 1
ATOM 711 C CA . GLU A 1 93 ? 13.543 -4.486 0.453 1.00 96.19 93 GLU A CA 1
ATOM 712 C C . GLU A 1 93 ? 12.763 -5.382 1.415 1.00 96.19 93 GLU A C 1
ATOM 714 O O . GLU A 1 93 ? 12.361 -6.499 1.100 1.00 96.19 93 GLU A O 1
ATOM 719 N N . GLU A 1 94 ? 12.517 -4.847 2.604 1.00 97.31 94 GLU A N 1
ATOM 720 C CA . GLU A 1 94 ? 11.773 -5.517 3.658 1.00 97.31 94 GLU A CA 1
ATOM 721 C C . GLU A 1 94 ? 10.986 -4.468 4.441 1.00 97.31 94 GLU A C 1
ATOM 723 O O . GLU A 1 94 ? 11.494 -3.380 4.724 1.00 97.31 94 GLU A O 1
ATOM 728 N N . VAL A 1 95 ? 9.738 -4.772 4.788 1.00 98.12 95 VAL A N 1
ATOM 729 C CA . VAL A 1 95 ? 8.925 -3.932 5.675 1.00 98.12 95 VAL A CA 1
ATOM 730 C C . VAL A 1 95 ? 8.575 -4.755 6.903 1.00 98.12 95 VAL A C 1
ATOM 732 O O . VAL A 1 95 ? 7.752 -5.661 6.832 1.00 98.12 95 VAL A O 1
ATOM 735 N N . GLY A 1 96 ? 9.226 -4.445 8.018 1.00 98.06 96 GLY A N 1
ATOM 736 C CA . GLY A 1 96 ? 8.930 -5.004 9.328 1.00 98.06 96 GLY A CA 1
ATOM 737 C C . GLY A 1 96 ? 7.973 -4.100 10.095 1.00 98.06 96 GLY A C 1
ATOM 738 O O . GLY A 1 96 ? 8.192 -2.893 10.193 1.00 98.06 96 GLY A O 1
ATOM 739 N N . ILE A 1 97 ? 6.924 -4.685 10.652 1.00 98.19 97 ILE A N 1
ATOM 740 C CA . ILE A 1 97 ? 5.984 -4.057 11.577 1.00 98.19 97 ILE A CA 1
ATOM 741 C C . ILE A 1 97 ? 6.106 -4.829 12.881 1.00 98.19 97 ILE A C 1
ATOM 743 O O . ILE A 1 97 ? 6.033 -6.050 12.869 1.00 98.19 97 ILE A O 1
ATOM 747 N N . GLY A 1 98 ? 6.308 -4.165 14.006 1.00 98.00 98 GLY A N 1
ATOM 748 C CA . GLY A 1 98 ? 6.445 -4.869 15.273 1.00 98.00 98 GLY A CA 1
ATOM 749 C C . GLY A 1 98 ? 6.268 -3.972 16.477 1.00 98.00 98 GLY A C 1
ATOM 750 O O . GLY A 1 98 ? 5.984 -2.781 16.350 1.00 98.00 98 GLY A O 1
ATOM 751 N N . ARG A 1 99 ? 6.453 -4.565 17.652 1.00 97.38 99 ARG A N 1
ATOM 752 C CA . ARG A 1 99 ? 6.416 -3.866 18.934 1.00 97.38 99 ARG A CA 1
ATOM 753 C C . ARG A 1 99 ? 7.807 -3.864 19.556 1.00 97.38 99 ARG A C 1
ATOM 755 O O . ARG A 1 99 ? 8.436 -4.916 19.644 1.00 97.38 99 ARG A O 1
ATOM 762 N N . ASP A 1 100 ? 8.306 -2.693 19.948 1.00 97.00 100 ASP A N 1
ATOM 763 C CA . ASP A 1 100 ? 9.570 -2.616 20.689 1.00 97.00 100 ASP A CA 1
ATOM 764 C C . ASP A 1 100 ? 9.388 -2.986 22.173 1.00 97.00 100 ASP A C 1
ATOM 766 O O . ASP A 1 100 ? 8.270 -3.167 22.660 1.00 97.00 100 ASP A O 1
ATOM 770 N N . ALA A 1 101 ? 10.500 -3.100 22.905 1.00 96.38 101 ALA A N 1
ATOM 771 C CA . ALA A 1 101 ? 10.487 -3.424 24.334 1.00 96.38 101 ALA A CA 1
ATOM 772 C C . ALA A 1 101 ? 9.754 -2.373 25.190 1.00 96.38 101 ALA A C 1
ATOM 774 O O . ALA A 1 101 ? 9.209 -2.708 26.237 1.00 96.38 101 ALA A O 1
ATOM 775 N N . SER A 1 102 ? 9.701 -1.122 24.727 1.00 96.69 102 SER A N 1
ATOM 776 C CA . SER A 1 102 ? 8.971 -0.029 25.377 1.00 96.69 102 SER A CA 1
ATOM 777 C C . SER A 1 102 ? 7.475 -0.041 25.051 1.00 96.69 102 SER A C 1
ATOM 779 O O . SER A 1 102 ? 6.720 0.790 25.549 1.00 96.69 102 SER A O 1
ATOM 781 N N . GLY A 1 103 ? 7.029 -0.974 24.211 1.00 95.38 103 GLY A N 1
ATOM 782 C CA . GLY A 1 103 ? 5.647 -1.098 23.795 1.00 95.38 103 GLY A CA 1
ATOM 783 C C . GLY A 1 103 ? 5.214 -0.086 22.734 1.00 95.38 103 GLY A C 1
ATOM 784 O O . GLY A 1 103 ? 4.019 0.138 22.590 1.00 95.38 103 GLY A O 1
ATOM 785 N N . ASN A 1 104 ? 6.137 0.509 21.986 1.00 96.56 104 ASN A N 1
ATOM 786 C CA . ASN A 1 104 ? 5.826 1.343 20.830 1.00 96.56 104 ASN A CA 1
ATOM 787 C C . ASN A 1 104 ? 5.623 0.485 19.579 1.00 96.56 104 ASN A C 1
ATOM 789 O O . ASN A 1 104 ? 6.275 -0.547 19.396 1.00 96.56 104 ASN A O 1
ATOM 793 N N . LEU A 1 105 ? 4.766 0.959 18.677 1.00 96.44 105 LEU A N 1
ATOM 794 C CA . LEU A 1 105 ? 4.653 0.440 17.323 1.00 96.44 105 LEU A CA 1
ATOM 795 C C . LEU A 1 105 ? 5.865 0.900 16.512 1.00 96.44 105 LEU A C 1
ATOM 797 O O . LEU A 1 105 ? 6.129 2.098 16.378 1.00 96.44 105 LEU A O 1
ATOM 801 N N . VAL A 1 106 ? 6.594 -0.054 15.944 1.00 97.19 106 VAL A N 1
ATOM 802 C CA . VAL A 1 106 ? 7.738 0.201 15.071 1.00 97.19 106 VAL A CA 1
ATOM 803 C C . VAL A 1 106 ? 7.416 -0.286 13.671 1.00 97.19 106 VAL A C 1
ATOM 805 O O . VAL A 1 106 ? 7.125 -1.461 13.465 1.00 97.19 106 VAL A O 1
ATOM 808 N N . VAL A 1 107 ? 7.529 0.614 12.697 1.00 97.31 107 VAL A N 1
ATOM 809 C CA . VAL A 1 107 ? 7.492 0.275 11.273 1.00 97.31 107 VAL A CA 1
ATOM 810 C C . VAL A 1 107 ? 8.860 0.569 10.681 1.00 97.31 107 VAL A C 1
ATOM 812 O O . VAL A 1 107 ? 9.280 1.723 10.570 1.00 97.31 107 VAL A O 1
ATOM 815 N N . GLN A 1 108 ? 9.582 -0.478 10.310 1.00 97.44 108 GLN A N 1
ATOM 816 C CA . GLN A 1 108 ? 10.911 -0.393 9.729 1.00 97.44 108 GLN A CA 1
ATOM 817 C C . GLN A 1 108 ? 10.862 -0.838 8.272 1.00 97.44 108 GLN A C 1
ATOM 819 O O . GLN A 1 108 ? 10.598 -1.996 7.972 1.00 97.44 108 GLN A O 1
ATOM 824 N N . LYS A 1 109 ? 11.168 0.078 7.355 1.00 96.88 109 LYS A N 1
ATOM 825 C CA . LYS A 1 109 ? 11.393 -0.245 5.948 1.00 96.88 109 LYS A CA 1
ATOM 826 C C . LYS A 1 109 ? 12.891 -0.306 5.697 1.00 96.88 109 LYS A C 1
ATOM 828 O O . LYS A 1 109 ? 13.566 0.727 5.688 1.00 96.88 109 LYS A O 1
ATOM 833 N N . ARG A 1 110 ? 13.399 -1.513 5.483 1.00 96.31 110 ARG A N 1
ATOM 834 C CA . ARG A 1 110 ? 14.750 -1.768 4.995 1.00 96.31 110 ARG A CA 1
ATOM 835 C C . ARG A 1 110 ? 14.732 -1.643 3.475 1.00 96.31 110 ARG A C 1
ATOM 837 O O . ARG A 1 110 ? 13.889 -2.227 2.809 1.00 96.31 110 ARG A O 1
ATOM 844 N N . SER A 1 111 ? 15.621 -0.822 2.940 1.00 93.12 111 SER A N 1
ATOM 845 C CA . SER A 1 111 ? 15.902 -0.685 1.507 1.00 93.12 111 SER A CA 1
ATOM 846 C C . SER A 1 111 ? 17.344 -0.180 1.376 1.00 93.12 111 SER A C 1
ATOM 848 O O . SER A 1 111 ? 18.080 -0.235 2.364 1.00 93.12 111 SER A O 1
ATOM 850 N N . LEU A 1 112 ? 17.749 0.364 0.223 1.00 88.50 112 LEU A N 1
ATOM 851 C CA . LEU A 1 112 ? 19.029 1.085 0.111 1.00 88.50 112 LEU A CA 1
ATOM 852 C C . LEU A 1 112 ? 19.167 2.189 1.173 1.00 88.50 112 LEU A C 1
ATOM 854 O O . LEU A 1 112 ? 20.247 2.396 1.718 1.00 88.50 112 LEU A O 1
ATOM 858 N N . TRP A 1 113 ? 18.048 2.821 1.536 1.00 91.50 113 TRP A N 1
ATOM 859 C CA . TRP A 1 113 ? 17.953 3.687 2.705 1.00 91.5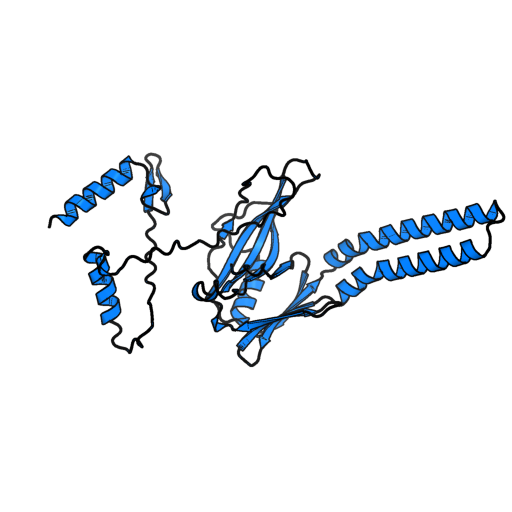0 113 TRP A CA 1
ATOM 860 C C . TRP A 1 113 ? 16.985 3.078 3.709 1.00 91.50 113 TRP A C 1
ATOM 862 O O . TRP A 1 113 ? 15.806 2.851 3.420 1.00 91.50 113 TRP A O 1
ATOM 872 N N . THR A 1 114 ? 17.488 2.780 4.902 1.00 93.75 114 THR A N 1
ATOM 873 C CA . THR A 1 114 ? 16.637 2.262 5.972 1.00 93.75 114 THR A CA 1
ATOM 874 C C . THR A 1 114 ? 15.861 3.420 6.580 1.00 93.75 114 THR A C 1
ATOM 876 O O . THR A 1 114 ? 16.443 4.418 6.993 1.00 93.75 114 THR A O 1
ATOM 879 N N . SER A 1 115 ? 14.541 3.280 6.652 1.00 94.62 115 SER A N 1
ATOM 880 C CA . SER A 1 115 ? 13.682 4.214 7.375 1.00 94.62 115 SER A CA 1
ATOM 881 C C . SER A 1 115 ? 12.998 3.480 8.515 1.00 94.62 115 SER A C 1
ATOM 883 O O . SER A 1 115 ? 12.498 2.367 8.347 1.00 94.62 115 SER A O 1
ATOM 885 N N . ARG A 1 116 ? 12.999 4.099 9.691 1.00 95.69 116 ARG A N 1
ATOM 886 C CA . ARG A 1 116 ? 12.353 3.574 10.888 1.00 95.69 116 ARG A CA 1
ATOM 887 C C . ARG A 1 116 ? 11.375 4.619 11.388 1.00 95.69 116 ARG A C 1
ATOM 889 O O . ARG A 1 116 ? 11.733 5.782 11.551 1.00 95.69 116 ARG A O 1
ATOM 896 N N . LEU A 1 117 ? 10.137 4.203 11.586 1.00 94.44 117 LEU A N 1
ATOM 897 C CA . LEU A 1 117 ? 9.107 4.983 12.242 1.00 94.44 117 LEU A CA 1
ATOM 898 C C . LEU A 1 117 ? 8.798 4.309 13.574 1.00 94.44 117 LEU A C 1
ATOM 900 O O . LEU A 1 117 ? 8.646 3.091 13.621 1.00 94.44 117 LEU A O 1
ATOM 904 N N . VAL A 1 118 ? 8.721 5.104 14.633 1.00 94.75 118 VAL A N 1
ATOM 905 C CA . VAL A 1 118 ? 8.348 4.651 15.972 1.00 94.75 118 VAL A CA 1
ATOM 906 C C . VAL A 1 118 ? 7.208 5.539 16.446 1.00 94.75 118 VAL A C 1
ATOM 908 O O . VAL A 1 118 ? 7.305 6.759 16.315 1.00 94.75 118 VAL A O 1
ATOM 911 N N . SER A 1 119 ? 6.137 4.935 16.953 1.00 93.19 119 SER A N 1
ATOM 912 C CA . SER A 1 119 ? 4.991 5.649 17.516 1.00 93.19 119 SER A CA 1
ATOM 913 C C . SER A 1 119 ? 4.497 4.944 18.783 1.00 93.19 119 SER A C 1
ATOM 915 O O . SER A 1 119 ? 4.371 3.716 18.776 1.00 93.19 119 SER A O 1
ATOM 917 N N . PRO A 1 120 ? 4.240 5.668 19.886 1.00 94.38 120 PRO A N 1
ATOM 918 C CA . PRO A 1 120 ? 3.692 5.068 21.096 1.00 94.38 120 PRO A CA 1
ATOM 919 C C . PRO A 1 120 ? 2.317 4.443 20.848 1.00 94.38 120 PRO A C 1
ATOM 921 O O . PRO A 1 120 ? 1.419 5.108 20.338 1.00 94.38 120 PRO A O 1
ATOM 924 N N . LEU A 1 121 ? 2.115 3.188 21.272 1.00 94.31 121 LEU A N 1
ATOM 925 C CA . LEU A 1 121 ? 0.820 2.508 21.106 1.00 94.31 121 LEU A CA 1
ATOM 926 C C . LEU A 1 121 ? -0.328 3.233 21.818 1.00 94.31 121 LEU A C 1
ATOM 928 O O . LEU A 1 121 ? -1.457 3.174 21.349 1.00 94.31 121 LEU A O 1
ATOM 932 N N . SER A 1 122 ? -0.035 3.974 22.891 1.00 92.69 122 SER A N 1
ATOM 933 C CA . SER A 1 122 ? -1.015 4.803 23.604 1.00 92.69 122 SER A CA 1
ATOM 934 C C . SER A 1 122 ? -1.631 5.911 22.745 1.00 92.69 122 SER A C 1
ATOM 936 O O . SER A 1 122 ? -2.680 6.442 23.097 1.00 92.69 122 SER A O 1
ATOM 938 N N . GLN A 1 123 ? -1.000 6.274 21.624 1.00 91.88 123 GLN A N 1
ATOM 939 C CA . GLN A 1 123 ? -1.536 7.267 20.698 1.00 91.88 123 GLN A CA 1
ATOM 940 C C . GLN A 1 123 ? -2.544 6.675 19.717 1.00 91.88 123 GLN A C 1
ATOM 942 O O . GLN A 1 123 ? -3.228 7.449 19.052 1.00 91.88 123 GLN A O 1
ATOM 947 N N . HIS A 1 124 ? -2.632 5.352 19.589 1.00 92.38 124 HIS A N 1
ATOM 948 C CA . HIS A 1 124 ? -3.478 4.678 18.611 1.00 92.38 124 HIS A CA 1
ATOM 949 C C . HIS A 1 124 ? -4.727 4.108 19.283 1.00 92.38 124 HIS A C 1
ATOM 951 O O . HIS A 1 124 ? -4.639 3.480 20.334 1.00 92.38 124 HIS A O 1
ATOM 957 N N . THR A 1 125 ? -5.894 4.342 18.684 1.00 91.12 125 THR A N 1
ATOM 958 C CA . THR A 1 125 ? -7.187 3.977 19.291 1.00 91.12 125 THR A CA 1
ATOM 959 C C . THR A 1 125 ? -7.858 2.808 18.590 1.00 91.12 125 THR A C 1
ATOM 961 O O . THR A 1 125 ? -8.403 1.934 19.256 1.00 91.12 125 THR A O 1
ATOM 964 N N . THR A 1 126 ? -7.820 2.779 17.259 1.00 93.81 126 THR A N 1
ATOM 965 C CA . THR A 1 126 ? -8.471 1.742 16.451 1.00 93.81 126 THR A CA 1
ATOM 966 C C . THR A 1 126 ? -7.663 1.432 15.190 1.00 93.81 126 THR A C 1
ATOM 968 O O . THR A 1 126 ? -6.918 2.275 14.672 1.00 93.81 126 THR A O 1
ATOM 971 N N . ILE A 1 127 ? -7.816 0.201 14.702 1.00 95.94 127 ILE A N 1
ATOM 972 C CA . ILE A 1 127 ? -7.373 -0.217 13.374 1.00 95.94 127 ILE A CA 1
ATOM 973 C C . ILE A 1 127 ? -8.589 -0.145 12.449 1.00 95.94 127 ILE A C 1
ATOM 975 O O . ILE A 1 127 ? -9.519 -0.945 12.556 1.00 95.94 127 ILE A O 1
ATOM 979 N N . GLN A 1 128 ? -8.563 0.797 11.513 1.00 94.69 128 GLN A N 1
ATOM 980 C CA . GLN A 1 128 ? -9.611 0.950 10.511 1.00 94.69 128 GLN A CA 1
ATOM 981 C C . GLN A 1 128 ? -9.266 0.163 9.256 1.00 94.69 128 GLN A C 1
ATOM 983 O O . GLN A 1 128 ? -8.142 0.214 8.756 1.00 94.69 128 GLN A O 1
ATOM 988 N N . VAL A 1 129 ? -10.258 -0.535 8.716 1.00 95.25 129 VAL A N 1
ATOM 989 C CA . VAL A 1 129 ? -10.160 -1.222 7.429 1.00 95.25 129 VAL A CA 1
ATOM 990 C C . VAL A 1 129 ? -11.079 -0.507 6.457 1.00 95.25 129 VAL A C 1
ATOM 992 O O . VAL A 1 129 ? -12.260 -0.316 6.739 1.00 95.25 129 VAL A O 1
ATOM 995 N N . SER A 1 130 ? -10.552 -0.110 5.304 1.00 94.31 130 SER A N 1
ATOM 996 C CA . SER A 1 130 ? -11.341 0.538 4.264 1.00 94.31 130 SER A CA 1
ATOM 997 C C . SER A 1 130 ? -11.052 -0.049 2.890 1.00 94.31 130 SER A C 1
ATOM 999 O O . SER A 1 130 ? -9.934 -0.470 2.597 1.00 94.31 130 SER A O 1
ATOM 1001 N N . ALA A 1 131 ? -12.064 -0.073 2.033 1.00 95.25 131 ALA A N 1
ATOM 1002 C CA . ALA A 1 131 ? -11.913 -0.375 0.622 1.00 95.25 131 ALA A CA 1
ATOM 1003 C C . ALA A 1 131 ? -12.123 0.912 -0.169 1.00 95.25 131 ALA A C 1
ATOM 1005 O O . ALA A 1 131 ? -13.243 1.403 -0.301 1.00 95.25 131 ALA A O 1
ATOM 1006 N N . CYS A 1 132 ? -11.031 1.470 -0.678 1.00 92.38 132 CYS A N 1
ATOM 1007 C CA . CYS A 1 132 ? -11.040 2.744 -1.381 1.00 92.38 132 CYS A CA 1
ATOM 1008 C C . CYS A 1 132 ? -11.044 2.519 -2.890 1.00 92.38 132 CYS A C 1
ATOM 1010 O O . CYS A 1 132 ? -10.181 1.814 -3.418 1.00 92.38 132 CYS A O 1
ATOM 1012 N N . GLN A 1 133 ? -11.975 3.146 -3.606 1.00 92.94 133 GLN A N 1
ATOM 1013 C CA . GLN A 1 133 ? -11.997 3.075 -5.063 1.00 92.94 133 GLN A CA 1
ATOM 1014 C C . GLN A 1 133 ? -10.739 3.735 -5.649 1.00 92.94 133 GLN A C 1
ATOM 1016 O O . GLN A 1 133 ? -10.454 4.914 -5.433 1.00 92.94 133 GLN A O 1
ATOM 1021 N N . SER A 1 134 ? -9.981 2.966 -6.426 1.00 87.12 134 SER A N 1
ATOM 1022 C CA . SER A 1 134 ? -8.790 3.426 -7.128 1.00 87.12 134 SER A CA 1
ATOM 1023 C C . SER A 1 134 ? -9.176 3.884 -8.529 1.00 87.12 134 SER A C 1
ATOM 1025 O O . SER A 1 134 ? -9.672 3.102 -9.342 1.00 87.12 134 SER A O 1
ATOM 1027 N N . LEU A 1 135 ? -8.940 5.159 -8.833 1.00 85.31 135 LEU A N 1
ATOM 1028 C CA . LEU A 1 135 ? -9.163 5.719 -10.163 1.00 85.31 135 LEU A CA 1
ATOM 1029 C C . LEU A 1 135 ? -7.833 5.863 -10.901 1.00 85.31 135 LEU A C 1
ATOM 1031 O O . LEU A 1 135 ? -6.855 6.371 -10.352 1.00 85.31 135 LEU A O 1
ATOM 1035 N N . ALA A 1 136 ? -7.810 5.473 -12.172 1.00 81.44 136 ALA A N 1
ATOM 1036 C CA . ALA A 1 136 ? -6.666 5.660 -13.053 1.00 81.44 136 ALA A CA 1
ATOM 1037 C C . ALA A 1 136 ? -7.048 6.508 -14.274 1.00 81.44 136 ALA A C 1
ATOM 1039 O O . ALA A 1 136 ? -8.213 6.593 -14.668 1.00 81.44 136 ALA A O 1
ATOM 1040 N N . ARG A 1 137 ? -6.047 7.154 -14.881 1.00 80.12 137 ARG A N 1
ATOM 1041 C CA . ARG A 1 137 ? -6.165 7.798 -16.196 1.00 80.12 137 ARG A CA 1
ATOM 1042 C C . ARG A 1 137 ? -5.220 7.115 -17.167 1.00 80.12 137 ARG A C 1
ATOM 1044 O O . ARG A 1 137 ? -4.046 6.945 -16.857 1.00 80.12 137 ARG A O 1
ATOM 1051 N N . THR A 1 138 ? -5.714 6.777 -18.354 1.00 74.44 138 THR A N 1
ATOM 1052 C CA . THR A 1 138 ? -4.895 6.174 -19.419 1.00 74.44 138 THR A CA 1
ATOM 1053 C C . THR A 1 138 ? -3.918 7.184 -20.016 1.00 74.44 138 THR A C 1
ATOM 1055 O O . THR A 1 138 ? -2.828 6.824 -20.449 1.00 74.44 138 THR A O 1
ATOM 1058 N N . ARG A 1 139 ? -4.307 8.465 -20.053 1.00 75.50 139 ARG A N 1
ATOM 1059 C CA . ARG A 1 139 ? -3.525 9.589 -20.588 1.00 75.50 139 ARG A CA 1
ATOM 1060 C C . ARG A 1 139 ? -3.763 10.840 -19.743 1.00 75.50 139 ARG A C 1
ATOM 1062 O O . ARG A 1 139 ? -4.787 10.938 -19.070 1.00 75.50 139 ARG A O 1
ATOM 1069 N N . ARG A 1 140 ? -2.868 11.835 -19.828 1.00 75.25 140 ARG A N 1
ATOM 1070 C CA . ARG A 1 140 ? -2.935 13.103 -19.059 1.00 75.25 140 ARG A CA 1
ATOM 1071 C C . ARG A 1 140 ? -4.316 13.788 -19.118 1.00 75.25 140 ARG A C 1
ATOM 1073 O O . ARG A 1 140 ? -4.753 14.360 -18.120 1.00 75.25 140 ARG A O 1
ATOM 1080 N N . HIS A 1 141 ? -5.020 13.640 -20.245 1.00 77.25 141 HIS A N 1
ATOM 1081 C CA . HIS A 1 141 ? -6.364 14.180 -20.504 1.00 77.25 141 HIS A CA 1
ATOM 1082 C C . HIS A 1 141 ? -7.426 13.109 -20.809 1.00 77.25 141 HIS A C 1
ATOM 1084 O O . HIS A 1 141 ? -8.500 13.439 -21.297 1.00 77.25 141 HIS A O 1
ATOM 1090 N N . GLY A 1 142 ? -7.135 11.828 -20.560 1.00 76.88 142 GLY A N 1
ATOM 1091 C CA . GLY A 1 142 ? -8.091 10.744 -20.793 1.00 76.88 142 GLY A CA 1
ATOM 1092 C C . GLY A 1 142 ? -9.205 10.698 -19.739 1.00 76.88 142 GLY A C 1
ATOM 1093 O O . GLY A 1 142 ? -9.032 11.251 -18.643 1.00 76.88 142 GLY A O 1
ATOM 1094 N N . PRO A 1 143 ? -10.329 10.017 -20.039 1.00 80.38 143 PRO A N 1
ATOM 1095 C CA . PRO A 1 143 ? -11.366 9.764 -19.048 1.00 80.38 143 PRO A CA 1
ATOM 1096 C C . PRO A 1 143 ? -10.787 8.995 -17.854 1.00 80.38 143 PRO A C 1
ATOM 1098 O O . PRO A 1 143 ? -9.857 8.193 -17.988 1.00 80.38 143 PRO A O 1
ATOM 1101 N N . LEU A 1 144 ? -11.333 9.276 -16.671 1.00 82.06 144 LEU A N 1
ATOM 1102 C CA . LEU A 1 144 ? -11.064 8.476 -15.483 1.00 82.06 144 LEU A CA 1
ATOM 1103 C C . LEU A 1 144 ? -11.782 7.143 -15.639 1.00 82.06 144 LEU A C 1
ATOM 1105 O O . LEU A 1 144 ? -12.965 7.120 -15.968 1.00 82.06 144 LEU A O 1
ATOM 1109 N N . TYR A 1 145 ? -11.075 6.056 -15.373 1.00 85.38 145 TYR A N 1
ATOM 1110 C CA . TYR A 1 145 ? -11.680 4.739 -15.266 1.00 85.38 145 TYR A CA 1
ATOM 1111 C C . TYR A 1 145 ? -11.399 4.173 -13.880 1.00 85.38 145 TYR A C 1
ATOM 1113 O O . TYR A 1 145 ? -10.352 4.438 -13.276 1.00 85.38 145 TYR A O 1
ATOM 1121 N N . SER A 1 146 ? -12.361 3.411 -13.367 1.00 87.38 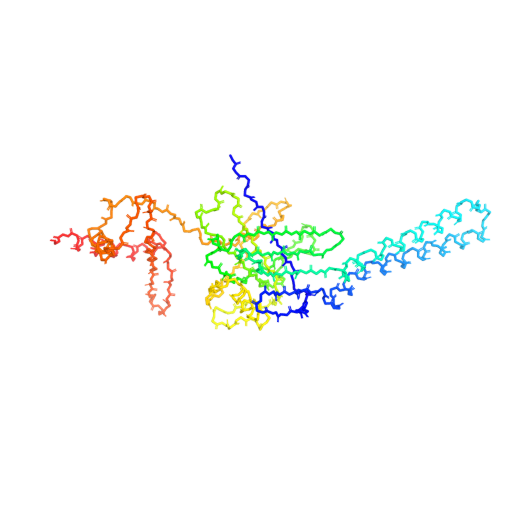146 SER A N 1
ATOM 1122 C CA . SER A 1 146 ? -12.161 2.662 -12.135 1.00 87.38 146 SER A CA 1
ATOM 1123 C C . SER A 1 146 ? -11.160 1.548 -12.405 1.00 87.38 146 SER A C 1
ATOM 1125 O O . SER A 1 146 ? -11.342 0.733 -13.308 1.00 87.38 146 SER A O 1
ATOM 1127 N N . ARG A 1 147 ? -10.077 1.527 -11.632 1.00 90.56 147 ARG A N 1
ATOM 1128 C CA . ARG A 1 147 ? -9.127 0.415 -11.615 1.00 90.56 147 ARG A CA 1
ATOM 1129 C C . ARG A 1 147 ? -9.639 -0.723 -10.725 1.00 90.56 147 ARG A C 1
ATOM 1131 O O . ARG A 1 147 ? -9.148 -1.846 -10.843 1.00 90.56 147 ARG A O 1
ATOM 1138 N N . GLY A 1 148 ? -10.602 -0.430 -9.852 1.00 94.19 148 GLY A N 1
ATOM 1139 C CA . GLY A 1 148 ? -11.132 -1.320 -8.826 1.00 94.19 148 GLY A CA 1
ATOM 1140 C C . GLY A 1 148 ? -11.094 -0.659 -7.449 1.00 94.19 148 GLY A C 1
ATOM 1141 O O . GLY A 1 148 ? -11.063 0.565 -7.342 1.00 94.19 148 GLY A O 1
ATOM 1142 N N . TYR A 1 149 ? -11.053 -1.472 -6.403 1.00 94.88 149 TYR A N 1
ATOM 1143 C CA . TYR A 1 149 ? -10.975 -1.079 -5.005 1.00 94.88 149 TYR A CA 1
ATOM 1144 C C . TYR A 1 149 ? -9.678 -1.596 -4.393 1.00 94.88 149 TYR A C 1
ATOM 1146 O O . TYR A 1 149 ? -9.318 -2.762 -4.541 1.00 94.88 149 TYR A O 1
ATOM 1154 N N . THR A 1 150 ? -8.973 -0.716 -3.696 1.00 94.94 150 THR A N 1
ATOM 1155 C CA . THR A 1 150 ? -7.765 -1.044 -2.948 1.00 94.94 150 THR A CA 1
ATOM 1156 C C . THR A 1 150 ? -8.116 -1.129 -1.472 1.00 94.94 150 THR A C 1
ATOM 1158 O O . THR A 1 150 ? -8.683 -0.192 -0.909 1.00 94.94 150 THR A O 1
ATOM 1161 N N . TRP A 1 151 ? -7.775 -2.252 -0.850 1.00 96.25 151 TRP A N 1
ATOM 1162 C CA . TRP A 1 151 ? -7.961 -2.459 0.579 1.00 96.25 151 TRP A CA 1
ATOM 1163 C C . TRP A 1 151 ? -6.827 -1.790 1.350 1.00 96.25 151 TRP A C 1
ATOM 1165 O O . TRP A 1 151 ? -5.652 -2.121 1.159 1.00 96.25 151 TRP A O 1
ATOM 1175 N N . ILE A 1 152 ? -7.198 -0.838 2.201 1.00 95.56 152 ILE A N 1
ATOM 1176 C CA . ILE A 1 152 ? -6.301 -0.014 3.002 1.00 95.56 152 ILE A CA 1
ATOM 1177 C C . ILE A 1 152 ? -6.594 -0.276 4.474 1.00 95.56 152 ILE A C 1
ATOM 1179 O O . ILE A 1 152 ? -7.728 -0.120 4.930 1.00 95.56 152 ILE A O 1
ATOM 1183 N N . VAL A 1 153 ? -5.562 -0.669 5.212 1.00 96.38 153 VAL A N 1
ATOM 1184 C CA . VAL A 1 153 ? -5.607 -0.780 6.669 1.00 96.38 153 VAL A CA 1
ATOM 1185 C C . VAL A 1 153 ? -4.870 0.406 7.260 1.00 96.38 153 VAL A C 1
ATOM 1187 O O . VAL A 1 153 ? -3.717 0.667 6.914 1.00 96.38 153 VAL A O 1
ATOM 1190 N N . THR A 1 154 ? -5.545 1.111 8.153 1.00 94.69 154 THR A N 1
ATOM 1191 C CA . THR A 1 154 ? -5.092 2.377 8.708 1.00 94.69 154 THR A CA 1
ATOM 1192 C C . THR A 1 154 ? -5.046 2.283 10.221 1.00 94.69 154 THR A C 1
ATOM 1194 O O . THR A 1 154 ? -6.038 1.942 10.862 1.00 94.69 154 THR A O 1
ATOM 1197 N N . VAL A 1 155 ? -3.898 2.614 10.810 1.00 94.00 155 VAL A N 1
ATOM 1198 C CA . VAL A 1 155 ? -3.783 2.743 12.268 1.00 94.00 155 VAL A CA 1
ATOM 1199 C C . VAL A 1 155 ? -4.089 4.189 12.625 1.00 94.00 155 VAL A C 1
ATOM 1201 O O . VAL A 1 155 ? -3.325 5.097 12.285 1.00 94.00 155 VAL A O 1
ATOM 1204 N N . VAL A 1 156 ? -5.239 4.413 13.260 1.00 88.69 156 VAL A N 1
ATOM 1205 C CA . VAL A 1 156 ? -5.733 5.760 13.551 1.00 88.69 156 VAL A CA 1
ATOM 1206 C C . VAL A 1 156 ? -5.208 6.219 14.902 1.00 88.69 156 VAL A C 1
ATOM 1208 O O . VAL A 1 156 ? -5.397 5.558 15.925 1.00 88.69 156 VAL A O 1
ATOM 1211 N N . SER A 1 157 ? -4.537 7.370 14.906 1.00 87.88 157 SER A N 1
ATOM 1212 C CA . SER A 1 157 ? -4.196 8.061 16.144 1.00 87.88 157 SER A CA 1
ATOM 1213 C C . SER A 1 157 ? -5.406 8.773 16.742 1.00 87.88 157 SER A C 1
ATOM 1215 O O . SER A 1 157 ? -6.246 9.305 16.013 1.00 87.88 157 SER A O 1
ATOM 1217 N N . SER A 1 158 ? -5.444 8.832 18.074 1.00 83.00 158 SER A N 1
ATOM 1218 C CA . SER A 1 158 ? -6.453 9.557 18.842 1.00 83.00 158 SER A CA 1
ATOM 1219 C C . SER A 1 158 ? -6.639 10.982 18.296 1.00 83.00 158 SER A C 1
ATOM 1221 O O . SER A 1 158 ? -5.640 11.672 18.054 1.00 83.00 158 SER A O 1
ATOM 1223 N N . PRO A 1 159 ? -7.890 11.450 18.116 1.00 72.12 159 PRO A N 1
ATOM 1224 C CA . PRO A 1 159 ? -8.181 12.784 17.590 1.00 72.12 159 PRO A CA 1
ATOM 1225 C C . PRO A 1 159 ? -7.536 13.899 18.424 1.00 72.12 159 PRO A C 1
ATOM 1227 O O . PRO A 1 159 ? -7.091 14.898 17.863 1.00 72.12 159 PRO A O 1
ATOM 1230 N N . LEU A 1 160 ? -7.361 13.680 19.733 1.00 72.44 160 LEU A N 1
ATOM 1231 C CA . LEU A 1 160 ? -6.680 14.607 20.646 1.00 72.44 160 LEU A CA 1
ATOM 1232 C C . LEU A 1 160 ? -5.221 14.894 20.243 1.00 72.44 160 LEU A C 1
ATOM 1234 O O . LEU A 1 160 ? -4.687 15.951 20.562 1.00 72.44 160 LEU A O 1
ATOM 1238 N N . MET A 1 161 ? -4.581 13.978 19.511 1.00 66.19 161 MET A N 1
ATOM 1239 C CA . MET A 1 161 ? -3.189 14.096 19.064 1.00 66.19 161 MET A CA 1
ATOM 1240 C C . MET A 1 161 ? -3.058 14.538 17.597 1.00 66.19 161 MET A C 1
ATOM 1242 O O . MET A 1 161 ? -1.942 14.770 17.128 1.00 66.19 161 MET A O 1
ATOM 1246 N N . GLN A 1 162 ? -4.162 14.695 16.851 1.00 62.81 162 GLN A N 1
ATOM 1247 C CA . GLN A 1 162 ? -4.106 15.071 15.429 1.00 62.81 162 GLN A CA 1
ATOM 1248 C C . GLN A 1 162 ? -3.525 16.479 15.205 1.00 62.81 162 GLN A C 1
ATOM 1250 O O . GLN A 1 162 ? -2.874 16.712 14.187 1.00 62.81 162 GLN A O 1
ATOM 1255 N N . GLY A 1 163 ? -3.666 17.389 16.177 1.00 62.31 163 GLY A N 1
ATOM 1256 C CA . GLY A 1 163 ? -3.090 18.738 16.119 1.00 62.31 163 GLY A CA 1
ATOM 1257 C C . GLY A 1 163 ? -1.562 18.798 16.262 1.00 62.31 163 GLY A C 1
ATOM 1258 O O . GLY A 1 163 ? -0.950 19.763 15.812 1.00 62.31 163 GLY A O 1
ATOM 1259 N N . VAL A 1 164 ? -0.928 17.763 16.827 1.00 64.62 164 VAL A N 1
ATOM 1260 C CA . VAL A 1 164 ? 0.515 17.748 17.161 1.00 64.62 164 VAL A CA 1
ATOM 1261 C C . VAL A 1 164 ? 1.338 16.973 16.116 1.00 64.62 164 VAL A C 1
ATOM 1263 O O . VAL A 1 164 ? 2.484 16.599 16.345 1.00 64.62 164 VAL A O 1
ATOM 1266 N N . GLY A 1 165 ? 0.772 16.743 14.927 1.00 62.62 165 GLY A N 1
ATOM 1267 C CA . GLY A 1 165 ? 1.406 15.931 13.883 1.00 62.62 165 GLY A CA 1
ATOM 1268 C C . GLY A 1 165 ? 1.102 14.447 14.058 1.00 62.62 165 GLY A C 1
ATOM 1269 O O . GLY A 1 165 ? 2.018 13.628 14.125 1.00 62.62 165 GLY A O 1
ATOM 1270 N N . GLY A 1 166 ? -0.192 14.120 14.141 1.00 64.88 166 GLY A N 1
ATOM 1271 C CA . GLY A 1 166 ? -0.684 12.757 14.327 1.00 64.88 166 GLY A CA 1
ATOM 1272 C C . GLY A 1 166 ? -0.005 11.739 13.406 1.00 64.88 166 GLY A C 1
ATOM 1273 O O . GLY A 1 166 ? 0.266 11.996 12.230 1.00 64.88 166 GLY A O 1
ATOM 1274 N N . PHE A 1 167 ? 0.287 10.565 13.959 1.00 71.06 167 PHE A N 1
ATOM 1275 C CA . PHE A 1 167 ? 0.880 9.466 13.212 1.00 71.06 167 PHE A CA 1
ATOM 1276 C C . PHE A 1 167 ? -0.199 8.802 12.356 1.00 71.06 167 PHE A C 1
ATOM 1278 O O . PHE A 1 167 ? -1.080 8.121 12.870 1.00 71.06 167 PHE A O 1
ATOM 1285 N N . HIS A 1 168 ? -0.122 8.987 11.038 1.00 83.25 168 HIS A N 1
ATOM 1286 C CA . HIS A 1 168 ? -1.011 8.307 10.101 1.00 83.25 168 HIS A CA 1
ATOM 1287 C C . HIS A 1 168 ? -0.238 7.260 9.299 1.00 83.25 168 HIS A C 1
ATOM 1289 O O . HIS A 1 168 ? 0.631 7.588 8.481 1.00 83.25 168 HIS A O 1
ATOM 1295 N N . LEU A 1 169 ? -0.526 5.993 9.599 1.00 91.75 169 LEU A N 1
ATOM 1296 C CA . LEU A 1 169 ? 0.054 4.824 8.950 1.00 91.75 169 LEU A CA 1
ATOM 1297 C C . LEU A 1 169 ? -1.005 4.147 8.094 1.00 91.75 169 LEU A C 1
ATOM 1299 O O . LEU A 1 169 ? -2.023 3.707 8.624 1.00 91.75 169 LEU A O 1
ATOM 1303 N N . GLU A 1 170 ? -0.731 4.035 6.798 1.00 94.88 170 GLU A N 1
ATOM 1304 C CA . GLU A 1 170 ? -1.613 3.376 5.836 1.00 94.88 170 GLU A CA 1
ATOM 1305 C C . GLU A 1 170 ? -0.891 2.201 5.175 1.00 94.88 170 GLU A C 1
ATOM 1307 O O . GLU A 1 170 ? 0.227 2.343 4.670 1.00 94.88 170 GLU A O 1
ATOM 1312 N N . PHE A 1 171 ? -1.549 1.046 5.127 1.00 96.44 171 PHE A N 1
ATOM 1313 C CA . PHE A 1 171 ? -1.053 -0.168 4.486 1.00 96.44 171 PHE A CA 1
ATOM 1314 C C . PHE A 1 171 ? -2.012 -0.585 3.373 1.00 96.44 171 PHE A C 1
ATOM 1316 O O . PHE A 1 171 ? -3.159 -0.929 3.642 1.00 96.44 171 PHE A O 1
ATOM 1323 N N . GLN A 1 172 ? -1.555 -0.577 2.120 1.00 96.38 172 GLN A N 1
ATOM 1324 C CA . GLN A 1 172 ? -2.356 -1.032 0.978 1.00 96.38 172 GLN A CA 1
ATOM 1325 C C . GLN A 1 172 ? -2.054 -2.507 0.718 1.00 96.38 172 GLN A C 1
ATOM 1327 O O . GLN A 1 172 ? -0.934 -2.837 0.329 1.00 96.38 172 GLN A O 1
ATOM 1332 N N . LEU A 1 173 ? -3.016 -3.395 0.951 1.00 96.25 173 LEU A N 1
ATOM 1333 C CA . LEU A 1 173 ? -2.749 -4.835 1.058 1.00 96.25 173 LEU A CA 1
ATOM 1334 C C . LEU A 1 173 ? -3.235 -5.646 -0.133 1.00 96.25 173 LEU A C 1
ATOM 1336 O O . LEU A 1 173 ? -2.593 -6.629 -0.495 1.00 96.25 173 LEU A O 1
ATOM 1340 N N . ASP A 1 174 ? -4.367 -5.261 -0.713 1.00 95.94 174 ASP A N 1
ATOM 1341 C CA . ASP A 1 174 ? -5.023 -6.042 -1.755 1.00 95.94 174 ASP A CA 1
ATOM 1342 C C . ASP A 1 174 ? -5.759 -5.138 -2.746 1.00 95.94 174 ASP A C 1
ATOM 1344 O O . ASP A 1 174 ? -6.105 -3.994 -2.431 1.00 95.94 174 ASP A O 1
ATOM 1348 N N . HIS A 1 175 ? -5.990 -5.653 -3.950 1.00 94.75 175 HIS A N 1
ATOM 1349 C CA . HIS A 1 175 ? -6.707 -4.960 -5.013 1.00 94.75 175 HIS A CA 1
ATOM 1350 C C . HIS A 1 175 ? -7.789 -5.864 -5.596 1.00 94.75 175 HIS A C 1
ATOM 1352 O O . HIS A 1 175 ? -7.503 -6.939 -6.115 1.00 94.75 175 HIS A O 1
ATOM 1358 N N . GLN A 1 176 ? -9.031 -5.396 -5.560 1.00 95.50 176 GLN A N 1
ATOM 1359 C CA . GLN A 1 176 ? -10.184 -6.087 -6.125 1.00 95.50 176 GLN A CA 1
ATOM 1360 C C . GLN A 1 176 ? -10.754 -5.282 -7.284 1.00 95.50 176 GLN A C 1
ATOM 1362 O O . GLN A 1 176 ? -10.833 -4.062 -7.221 1.00 95.50 176 GLN A O 1
ATOM 1367 N N . HIS A 1 177 ? -11.149 -5.945 -8.366 1.00 95.38 177 HIS A N 1
ATOM 1368 C CA . HIS A 1 177 ? -11.745 -5.249 -9.511 1.00 95.38 177 HIS A CA 1
ATOM 1369 C C . HIS A 1 177 ? -13.194 -4.827 -9.254 1.00 95.38 177 HIS A C 1
ATOM 1371 O O . HIS A 1 177 ? -13.623 -3.778 -9.730 1.00 95.38 177 HIS A O 1
ATOM 1377 N N . GLU A 1 178 ? -13.921 -5.620 -8.473 1.00 95.19 178 GLU A N 1
ATOM 1378 C CA . GLU A 1 178 ? -15.322 -5.389 -8.139 1.00 95.19 178 GLU A CA 1
ATOM 1379 C C . GLU A 1 178 ? -15.467 -4.594 -6.840 1.00 95.19 178 GLU A C 1
ATOM 1381 O O . GLU A 1 178 ? -14.588 -4.612 -5.973 1.00 95.19 178 GLU A O 1
ATOM 1386 N N . ARG A 1 179 ? -16.599 -3.897 -6.706 1.00 94.75 179 ARG A N 1
ATOM 1387 C CA . ARG A 1 179 ? -16.968 -3.209 -5.469 1.00 94.75 179 ARG A CA 1
ATOM 1388 C C . ARG A 1 179 ? -17.233 -4.242 -4.367 1.00 94.75 179 ARG A C 1
ATOM 1390 O O . ARG A 1 179 ? -18.047 -5.141 -4.588 1.00 94.75 179 ARG A O 1
ATOM 1397 N N . PRO A 1 180 ? -16.604 -4.123 -3.186 1.00 93.31 180 PRO A N 1
ATOM 1398 C CA . PRO A 1 180 ? -16.955 -4.965 -2.050 1.00 93.31 180 PRO A CA 1
ATOM 1399 C C . PRO A 1 180 ? -18.416 -4.745 -1.644 1.00 93.31 180 PRO A C 1
ATOM 1401 O O . PRO A 1 180 ? -18.941 -3.644 -1.767 1.00 93.31 180 PRO A O 1
ATOM 1404 N N . LEU A 1 181 ? -19.080 -5.791 -1.161 1.00 91.75 181 LEU A N 1
ATOM 1405 C CA . LEU A 1 181 ? -20.425 -5.676 -0.592 1.00 91.75 181 LEU A CA 1
ATOM 1406 C C . LEU A 1 181 ? -20.299 -5.393 0.910 1.00 91.75 181 LEU A C 1
ATOM 1408 O O . LEU A 1 181 ? -19.447 -6.005 1.555 1.00 91.75 181 LEU A O 1
ATOM 1412 N N . ASP A 1 182 ? -21.165 -4.546 1.473 1.00 84.25 182 ASP A N 1
ATOM 1413 C CA . ASP A 1 182 ? -21.082 -4.082 2.875 1.00 84.25 182 ASP A CA 1
ATOM 1414 C C . ASP A 1 182 ? -21.052 -5.219 3.916 1.00 84.25 182 ASP A C 1
ATOM 1416 O O . ASP A 1 182 ? -20.469 -5.079 4.988 1.00 84.25 182 ASP A O 1
ATOM 1420 N N . ASN A 1 183 ? -21.647 -6.371 3.589 1.00 86.19 183 ASN A N 1
ATOM 1421 C CA . ASN A 1 183 ? -21.737 -7.535 4.477 1.00 86.19 183 ASN A CA 1
ATOM 1422 C C . ASN A 1 183 ? -20.752 -8.663 4.130 1.00 86.19 183 ASN A C 1
ATOM 1424 O O . ASN A 1 183 ? -20.841 -9.754 4.697 1.00 86.19 183 ASN A O 1
ATOM 1428 N N . ARG A 1 184 ? -19.840 -8.461 3.170 1.00 86.75 184 ARG A N 1
ATOM 1429 C CA . ARG A 1 184 ? -18.882 -9.504 2.784 1.00 86.75 184 ARG A CA 1
ATOM 1430 C C . ARG A 1 184 ? -17.709 -9.526 3.773 1.00 86.75 184 ARG A C 1
ATOM 1432 O O . ARG A 1 184 ? -17.226 -8.459 4.148 1.00 86.75 184 ARG A O 1
ATOM 1439 N N . PRO A 1 185 ? -17.214 -10.710 4.180 1.00 89.44 185 PRO A N 1
ATOM 1440 C CA . PRO A 1 185 ? -16.001 -10.787 4.987 1.00 89.44 185 PRO A CA 1
ATOM 1441 C C . PRO A 1 185 ? -14.808 -10.164 4.252 1.00 89.44 185 PRO A C 1
ATOM 1443 O O . PRO A 1 185 ? -14.768 -10.131 3.018 1.00 89.44 185 PRO A O 1
ATOM 1446 N N . PHE A 1 186 ? -13.818 -9.711 5.025 1.00 93.00 186 PHE A N 1
ATOM 1447 C CA . PHE A 1 186 ? -12.558 -9.213 4.483 1.00 93.00 186 PHE A CA 1
ATOM 1448 C C . PHE A 1 186 ? -11.902 -10.257 3.564 1.00 93.00 186 PHE A C 1
ATOM 1450 O O . PHE A 1 186 ? -12.002 -11.461 3.835 1.00 93.00 186 PHE A O 1
ATOM 1457 N N . PRO A 1 187 ? -11.170 -9.825 2.521 1.00 96.06 187 PRO A N 1
ATOM 1458 C CA . PRO A 1 187 ? -10.265 -10.716 1.805 1.00 96.06 187 PRO A CA 1
ATOM 1459 C C . PRO A 1 187 ? -9.333 -11.415 2.802 1.00 96.06 187 PRO A C 1
ATOM 1461 O O . PRO A 1 187 ? -8.880 -10.780 3.757 1.00 96.06 187 PRO A O 1
ATOM 1464 N N . SER A 1 188 ? -9.026 -12.697 2.584 1.00 95.88 188 SER A N 1
ATOM 1465 C CA . SER A 1 188 ? -8.219 -13.508 3.516 1.00 95.88 188 SER A CA 1
ATOM 1466 C C . SER A 1 188 ? -6.923 -12.807 3.918 1.00 95.88 188 SER A C 1
ATOM 1468 O O . SER A 1 188 ? -6.620 -12.684 5.098 1.00 95.88 188 SER A O 1
ATOM 1470 N N . ARG A 1 189 ? -6.229 -12.223 2.941 1.00 95.69 189 ARG A N 1
ATOM 1471 C CA . ARG A 1 189 ? -4.998 -11.461 3.147 1.00 95.69 189 ARG A CA 1
ATOM 1472 C C . ARG A 1 189 ? -5.166 -10.232 4.046 1.00 95.69 189 ARG A C 1
ATOM 1474 O O . ARG A 1 189 ? -4.286 -9.931 4.847 1.00 95.69 189 ARG A O 1
ATOM 1481 N N . VAL A 1 190 ? -6.267 -9.497 3.886 1.00 96.94 190 VAL A N 1
ATOM 1482 C CA . VAL A 1 190 ? -6.573 -8.323 4.718 1.00 96.94 190 VAL A CA 1
ATOM 1483 C C . VAL A 1 190 ? -6.902 -8.783 6.132 1.00 96.94 190 VAL A C 1
ATOM 1485 O O . VAL A 1 190 ? -6.381 -8.211 7.082 1.00 96.94 190 VAL A O 1
ATOM 1488 N N . LYS A 1 191 ? -7.693 -9.853 6.269 1.00 96.69 191 LYS A N 1
ATOM 1489 C CA . LYS A 1 191 ? -8.018 -10.460 7.562 1.00 96.69 191 LYS A CA 1
ATOM 1490 C C . LYS A 1 191 ? -6.760 -10.905 8.310 1.00 96.69 191 LYS A C 1
ATOM 1492 O O . LYS A 1 191 ? -6.555 -10.477 9.435 1.00 96.69 191 LYS A O 1
ATOM 1497 N N . GLU A 1 192 ? -5.891 -11.685 7.671 1.00 96.38 192 GLU A N 1
ATOM 1498 C CA . GLU A 1 192 ? -4.635 -12.166 8.265 1.00 96.38 192 GLU A CA 1
ATOM 1499 C C . GLU A 1 192 ? -3.737 -11.013 8.725 1.00 96.38 192 GLU A C 1
ATOM 1501 O O . GLU A 1 192 ? -3.173 -11.060 9.818 1.00 96.38 192 GLU A O 1
ATOM 1506 N N . PHE A 1 193 ? -3.629 -9.950 7.921 1.00 97.31 193 PHE A N 1
ATOM 1507 C CA . PHE A 1 193 ? -2.875 -8.761 8.311 1.00 97.31 193 PHE A CA 1
ATOM 1508 C C . PHE A 1 193 ? -3.497 -8.051 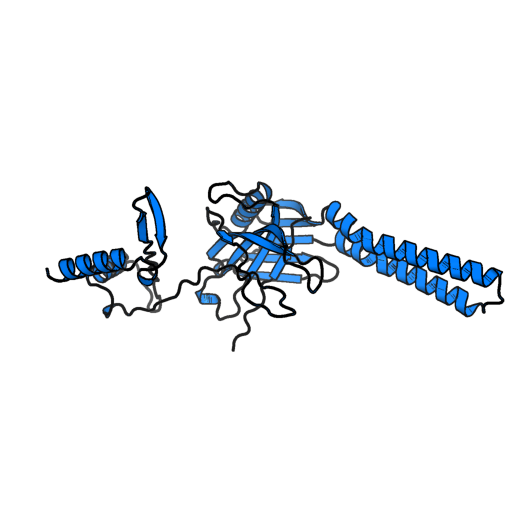9.513 1.00 97.31 193 PHE A C 1
ATOM 1510 O O . PHE A 1 193 ? -2.772 -7.654 10.419 1.00 97.31 193 PHE A O 1
ATOM 1517 N N . VAL A 1 194 ? -4.820 -7.873 9.519 1.00 97.12 194 VAL A N 1
ATOM 1518 C CA . VAL A 1 194 ? -5.546 -7.204 10.604 1.00 97.12 194 VAL A CA 1
ATOM 1519 C C . VAL A 1 194 ? -5.442 -8.006 11.900 1.00 97.12 194 VAL A C 1
ATOM 1521 O O . VAL A 1 194 ? -5.135 -7.423 12.937 1.00 97.12 194 VAL A O 1
ATOM 1524 N N . ASP A 1 195 ? -5.601 -9.327 11.836 1.00 97.06 195 ASP A N 1
ATOM 1525 C CA . ASP A 1 195 ? -5.464 -10.232 12.979 1.00 97.06 195 ASP A CA 1
ATOM 1526 C C . ASP A 1 195 ? -4.029 -10.189 13.538 1.00 97.06 195 ASP A C 1
ATOM 1528 O O . ASP A 1 195 ? -3.827 -10.043 14.746 1.00 97.06 195 ASP A O 1
ATOM 1532 N N . ALA A 1 196 ? -3.012 -10.226 12.666 1.00 97.44 196 ALA A N 1
ATOM 1533 C CA . ALA A 1 196 ? -1.611 -10.107 13.071 1.00 97.44 196 ALA A CA 1
ATOM 1534 C C . ALA A 1 196 ? -1.293 -8.725 13.665 1.00 97.44 196 ALA A C 1
ATOM 1536 O O . ALA A 1 196 ? -0.640 -8.626 14.705 1.00 97.44 196 ALA A O 1
ATOM 1537 N N . LEU A 1 197 ? -1.777 -7.647 13.042 1.00 97.50 197 LEU A N 1
ATOM 1538 C CA . LEU A 1 197 ? -1.578 -6.283 13.524 1.00 97.50 197 LEU A CA 1
ATOM 1539 C C . LEU A 1 197 ? -2.280 -6.061 14.868 1.00 97.50 197 LEU A C 1
ATOM 1541 O O . LEU A 1 197 ? -1.698 -5.444 15.761 1.00 97.50 197 LEU A O 1
ATOM 1545 N N . SER A 1 198 ? -3.484 -6.607 15.048 1.00 97.19 198 SER A N 1
ATOM 1546 C CA . SER A 1 198 ? -4.199 -6.611 16.325 1.00 97.19 198 SER A CA 1
ATOM 1547 C C . SER A 1 198 ? -3.429 -7.401 17.385 1.00 97.19 198 SER A C 1
ATOM 1549 O O . SER A 1 198 ? -3.249 -6.914 18.497 1.00 97.19 198 SER A O 1
ATOM 1551 N N . GLY A 1 199 ? -2.850 -8.553 17.031 1.00 97.31 199 GLY A N 1
ATOM 1552 C CA . GLY A 1 199 ? -1.978 -9.325 17.921 1.00 97.31 199 GLY A CA 1
ATOM 1553 C C . GLY A 1 199 ? -0.713 -8.574 18.359 1.00 97.31 199 GLY A C 1
ATOM 1554 O O . GLY A 1 199 ? -0.336 -8.636 19.530 1.00 97.31 199 GLY A O 1
ATOM 1555 N N . ILE A 1 200 ? -0.082 -7.827 17.446 1.00 97.38 200 ILE A N 1
ATOM 1556 C CA . ILE A 1 200 ? 1.128 -7.032 17.719 1.00 97.38 200 ILE A CA 1
ATOM 1557 C C . ILE A 1 200 ? 0.806 -5.809 18.587 1.00 97.38 200 ILE A C 1
ATOM 1559 O O . ILE A 1 200 ? 1.535 -5.503 19.534 1.00 97.38 200 ILE A O 1
ATOM 1563 N N . THR A 1 201 ? -0.266 -5.090 18.252 1.00 96.56 201 THR A N 1
ATOM 1564 C CA . THR A 1 201 ? -0.611 -3.802 18.876 1.00 96.56 201 THR A CA 1
ATOM 1565 C C . THR A 1 201 ? -1.488 -3.940 20.118 1.00 96.56 201 THR A C 1
ATOM 1567 O O . THR A 1 201 ? -1.469 -3.060 20.974 1.00 96.56 201 THR A O 1
ATOM 1570 N N . GLY A 1 202 ? -2.243 -5.031 20.243 1.00 96.81 202 GLY A N 1
ATOM 1571 C CA . GLY A 1 202 ? -3.312 -5.180 21.231 1.00 96.81 202 GLY A CA 1
ATOM 1572 C C . GLY A 1 202 ? -4.547 -4.318 20.944 1.00 96.81 202 GLY A C 1
ATOM 1573 O O . GLY A 1 202 ? -5.428 -4.233 21.795 1.00 96.81 202 GLY A O 1
ATOM 1574 N N . ILE A 1 203 ? -4.615 -3.661 19.782 1.00 95.88 203 ILE A N 1
ATOM 1575 C CA . ILE A 1 203 ? -5.723 -2.784 19.390 1.00 95.88 203 ILE A CA 1
ATOM 1576 C C . ILE A 1 203 ? -6.746 -3.609 18.609 1.00 95.88 203 ILE A C 1
ATOM 1578 O O . ILE A 1 203 ? -6.381 -4.362 17.703 1.00 95.88 203 ILE A O 1
ATOM 1582 N N . SER A 1 204 ? -8.028 -3.474 18.948 1.00 94.50 204 SER A N 1
ATOM 1583 C CA . SER A 1 204 ? -9.102 -4.109 18.179 1.00 94.50 204 SER A CA 1
ATOM 1584 C C . SER A 1 204 ? -9.293 -3.390 16.848 1.00 94.50 204 SER A C 1
ATOM 1586 O O . SER A 1 204 ? -9.253 -2.161 16.781 1.00 94.50 204 SER A O 1
ATOM 1588 N N . ALA A 1 205 ? -9.527 -4.159 15.793 1.00 94.25 205 ALA A N 1
ATOM 1589 C CA . ALA A 1 205 ? -9.948 -3.605 14.518 1.00 94.25 205 ALA A CA 1
ATOM 1590 C C . ALA A 1 205 ? -11.456 -3.372 14.485 1.00 94.25 205 ALA A C 1
ATOM 1592 O O . ALA A 1 205 ? -12.218 -4.082 15.152 1.00 94.25 205 ALA A O 1
ATOM 1593 N N . ASP A 1 206 ? -11.878 -2.397 13.685 1.00 90.38 206 ASP A N 1
ATOM 1594 C CA . ASP A 1 206 ? -13.293 -2.174 13.424 1.00 90.38 206 ASP A CA 1
ATOM 1595 C C . ASP A 1 206 ? -13.874 -3.393 12.674 1.00 90.38 206 ASP A C 1
ATOM 1597 O O . ASP A 1 206 ? -13.301 -3.851 11.679 1.00 90.38 206 ASP A O 1
ATOM 1601 N N . PRO A 1 207 ? -15.021 -3.944 13.116 1.00 85.94 207 PRO A N 1
ATOM 1602 C CA . PRO A 1 207 ? -15.550 -5.201 12.585 1.00 85.94 207 PRO A CA 1
ATOM 1603 C C . PRO A 1 207 ? -16.134 -5.070 11.174 1.00 85.94 207 PRO A C 1
ATOM 1605 O O . PRO A 1 207 ? -16.345 -6.078 10.502 1.00 85.94 207 PRO A O 1
ATOM 1608 N N . LYS A 1 208 ? -16.434 -3.844 10.730 1.00 89.69 208 LYS A N 1
ATOM 1609 C CA . LYS A 1 208 ? -17.024 -3.564 9.420 1.00 89.69 208 LYS A CA 1
ATOM 1610 C C . LYS A 1 208 ? -16.087 -2.675 8.608 1.00 89.69 208 LYS A C 1
ATOM 1612 O O . LYS A 1 208 ? -15.662 -1.642 9.126 1.00 89.69 208 LYS A O 1
ATOM 1617 N N . PRO A 1 209 ? -15.780 -3.035 7.351 1.00 91.56 209 PRO A N 1
ATOM 1618 C CA . PRO A 1 209 ? -14.947 -2.196 6.513 1.00 91.56 209 PRO A CA 1
ATOM 1619 C C . PRO A 1 209 ? -15.714 -0.958 6.054 1.00 91.56 209 PRO A C 1
ATOM 1621 O O . PRO A 1 209 ? -16.878 -1.047 5.671 1.00 91.56 209 PRO A O 1
ATOM 1624 N N . ALA A 1 210 ? -15.039 0.185 6.018 1.00 91.19 210 ALA A N 1
ATOM 1625 C CA . ALA A 1 210 ? -15.570 1.375 5.367 1.00 91.19 210 ALA A CA 1
ATOM 1626 C C . ALA A 1 210 ? -15.381 1.262 3.847 1.00 91.19 210 ALA A C 1
ATOM 1628 O O . ALA A 1 210 ? -14.254 1.139 3.363 1.00 91.19 210 ALA A O 1
ATOM 1629 N N . ILE A 1 211 ? -16.461 1.324 3.072 1.00 91.75 211 ILE A N 1
ATOM 1630 C CA . ILE A 1 211 ? -16.369 1.385 1.609 1.00 91.75 211 ILE A CA 1
ATOM 1631 C C . ILE A 1 211 ? -16.349 2.850 1.192 1.00 91.75 211 ILE A C 1
ATOM 1633 O O . ILE A 1 211 ? -17.311 3.582 1.409 1.00 91.75 211 ILE A O 1
ATOM 1637 N N . VAL A 1 212 ? -15.239 3.280 0.598 1.00 90.06 212 VAL A N 1
ATOM 1638 C CA . VAL A 1 212 ? -15.026 4.669 0.192 1.00 90.06 212 VAL A CA 1
ATOM 1639 C C . VAL A 1 212 ? -15.015 4.739 -1.326 1.00 90.06 212 VAL A C 1
ATOM 1641 O O . VAL A 1 212 ? -14.023 4.409 -1.984 1.00 90.06 212 VAL A O 1
ATOM 1644 N N . ASP A 1 213 ? -16.133 5.185 -1.892 1.00 87.94 213 ASP A N 1
ATOM 1645 C CA . ASP A 1 213 ? -16.216 5.491 -3.315 1.00 87.94 213 ASP A CA 1
ATOM 1646 C C . ASP A 1 213 ? -15.478 6.802 -3.609 1.00 87.94 213 ASP A C 1
ATOM 1648 O O . ASP A 1 213 ? -15.568 7.784 -2.867 1.00 87.94 213 ASP A O 1
ATOM 1652 N N . ALA A 1 214 ? -14.716 6.828 -4.702 1.00 80.00 214 ALA A N 1
ATOM 1653 C CA . ALA A 1 214 ? -13.919 7.991 -5.040 1.00 80.00 214 ALA A CA 1
ATOM 1654 C C . ALA A 1 214 ? -14.837 9.112 -5.531 1.00 80.00 214 ALA A C 1
ATOM 1656 O O . ALA A 1 214 ? -15.308 9.109 -6.669 1.00 80.00 214 ALA A O 1
ATOM 1657 N N . GLN A 1 215 ? -15.042 10.125 -4.693 1.00 68.81 215 GLN A N 1
ATOM 1658 C CA . GLN A 1 215 ? -15.709 11.342 -5.128 1.00 68.81 215 GLN A CA 1
ATOM 1659 C C . GLN A 1 215 ? -14.753 12.167 -5.995 1.00 68.81 215 GLN A C 1
ATOM 1661 O O . GLN A 1 215 ? -13.727 12.688 -5.557 1.00 68.81 215 GLN A O 1
ATOM 1666 N N . VAL A 1 216 ? -15.088 12.277 -7.278 1.00 60.56 216 VAL A N 1
ATOM 1667 C CA . VAL A 1 216 ? -14.389 13.113 -8.257 1.00 60.56 216 VAL A CA 1
ATOM 1668 C C . VAL A 1 216 ? -14.793 14.573 -8.015 1.00 60.56 216 VAL A C 1
ATOM 1670 O O . VAL A 1 216 ? -15.527 15.158 -8.805 1.00 60.56 216 VAL A O 1
ATOM 1673 N N . SER A 1 217 ? -14.322 15.190 -6.932 1.00 48.81 217 SER A N 1
ATOM 1674 C CA . SER A 1 217 ? -14.495 16.631 -6.730 1.00 48.81 217 SER A CA 1
ATOM 1675 C C . SER A 1 217 ? -13.355 17.386 -7.434 1.00 48.81 217 SER A C 1
ATOM 1677 O O . SER A 1 217 ? -12.171 17.215 -7.147 1.00 48.81 217 SER A O 1
ATOM 1679 N N . GLY A 1 218 ? -13.700 18.176 -8.457 1.00 47.28 218 GLY A N 1
ATOM 1680 C CA . GLY A 1 218 ? -12.793 19.134 -9.106 1.00 47.28 218 GLY A CA 1
ATOM 1681 C C . GLY A 1 218 ? -12.348 18.810 -10.543 1.00 47.28 218 GLY A C 1
ATOM 1682 O O . GLY A 1 218 ? -11.835 17.728 -10.847 1.00 47.28 218 GLY A O 1
ATOM 1683 N N . ARG A 1 219 ? -12.482 19.823 -11.419 1.00 40.81 219 ARG A N 1
ATOM 1684 C CA . ARG A 1 219 ? -11.988 19.913 -12.814 1.00 40.81 219 ARG A CA 1
ATOM 1685 C C . ARG A 1 219 ? -10.562 20.506 -12.910 1.00 40.81 219 ARG A C 1
ATOM 1687 O O . ARG A 1 219 ? -10.253 21.237 -13.844 1.00 40.81 219 ARG A O 1
ATOM 1694 N N . GLY A 1 220 ? -9.684 20.234 -11.944 1.00 42.44 220 GLY A N 1
ATOM 1695 C CA . GLY A 1 220 ? -8.331 20.811 -11.905 1.00 42.44 220 GLY A CA 1
ATOM 1696 C C . GLY A 1 220 ? -7.266 19.923 -12.553 1.00 42.44 220 GLY A C 1
ATOM 1697 O O . GLY A 1 220 ? -7.173 18.733 -12.246 1.00 42.44 220 GLY A O 1
ATOM 1698 N N . TRP A 1 221 ? -6.440 20.494 -13.433 1.00 33.91 221 TRP A N 1
ATOM 1699 C CA . TRP A 1 221 ? -5.238 19.847 -13.969 1.00 33.91 221 TRP A CA 1
ATOM 1700 C C . TRP A 1 221 ? -4.227 19.563 -12.844 1.00 33.91 221 TRP A C 1
ATOM 1702 O O . TRP A 1 221 ? -3.890 20.455 -12.076 1.00 33.91 221 TRP A O 1
ATOM 1712 N N . GLY A 1 222 ? -3.710 18.332 -12.772 1.00 43.44 222 GLY A N 1
ATOM 1713 C CA . GLY A 1 222 ? -2.539 18.002 -11.945 1.00 43.44 222 GLY A CA 1
ATOM 1714 C C . GLY A 1 222 ? -2.799 17.528 -10.511 1.00 43.44 222 GLY A C 1
ATOM 1715 O O . GLY A 1 222 ? -1.847 17.404 -9.749 1.00 43.44 222 GLY A O 1
ATOM 1716 N N . THR A 1 223 ? -4.036 17.214 -10.126 1.00 37.59 223 THR A N 1
ATOM 1717 C CA . THR A 1 223 ? -4.309 16.653 -8.795 1.00 37.59 223 THR A CA 1
ATOM 1718 C C . THR A 1 223 ? -3.886 15.185 -8.721 1.00 37.59 223 THR A C 1
ATOM 1720 O O . THR A 1 223 ? -4.595 14.287 -9.176 1.00 37.59 223 THR A O 1
ATOM 1723 N N . THR A 1 22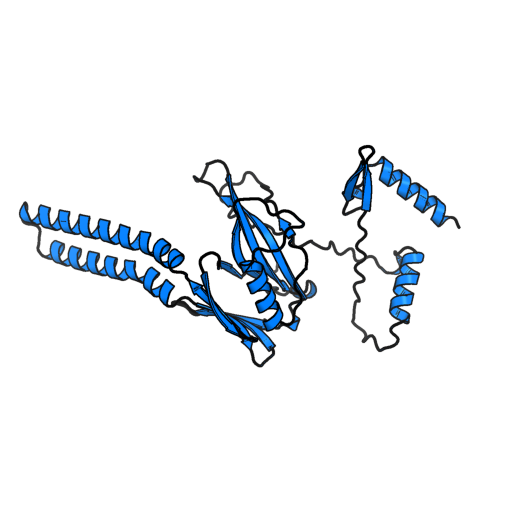4 ? -2.738 14.923 -8.091 1.00 40.88 224 THR A N 1
ATOM 1724 C CA . THR A 1 224 ? -2.576 13.743 -7.232 1.00 40.88 224 THR A CA 1
ATOM 1725 C C . THR A 1 224 ? -3.750 13.779 -6.265 1.00 40.88 224 THR A C 1
ATOM 1727 O O . THR A 1 224 ? -3.777 14.575 -5.328 1.00 40.88 224 THR A O 1
ATOM 1730 N N . ARG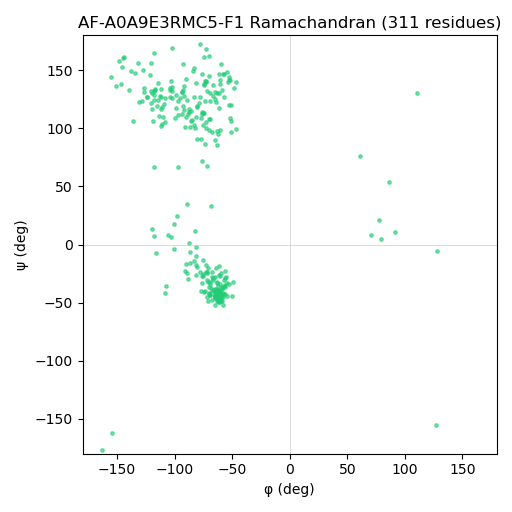 A 1 225 ? -4.805 13.027 -6.578 1.00 47.16 225 ARG A N 1
ATOM 1731 C CA . ARG A 1 225 ? -5.987 13.002 -5.732 1.00 47.16 225 ARG A CA 1
ATOM 1732 C C . ARG A 1 225 ? -5.614 12.270 -4.462 1.00 47.16 225 ARG A C 1
ATOM 1734 O O . ARG A 1 225 ? -5.445 11.054 -4.475 1.00 47.16 225 ARG A O 1
ATOM 1741 N N . ASN A 1 226 ? -5.495 13.038 -3.386 1.00 38.59 226 ASN A N 1
ATOM 1742 C CA . ASN A 1 226 ? -5.764 12.526 -2.059 1.00 38.59 226 ASN A CA 1
ATOM 1743 C C . ASN A 1 226 ? -7.145 11.883 -2.160 1.00 38.59 226 ASN A C 1
ATOM 1745 O O . ASN A 1 226 ? -8.139 12.579 -2.377 1.00 38.59 226 ASN A O 1
ATOM 1749 N N . ILE A 1 227 ? -7.197 10.554 -2.102 1.00 45.44 227 ILE A N 1
ATOM 1750 C CA . ILE A 1 227 ? -8.412 9.887 -1.666 1.00 45.44 227 ILE A CA 1
ATOM 1751 C C . ILE A 1 227 ? -8.549 10.396 -0.242 1.00 45.44 227 ILE A C 1
ATOM 1753 O O . ILE A 1 227 ? -7.846 9.942 0.657 1.00 45.44 227 ILE A O 1
ATOM 1757 N N . THR A 1 228 ? -9.331 11.457 -0.067 1.00 41.72 228 THR A N 1
ATOM 1758 C CA . THR A 1 228 ? -9.770 11.863 1.252 1.00 41.72 228 THR A CA 1
ATOM 1759 C C . THR A 1 228 ? -10.646 10.710 1.688 1.00 41.72 228 THR A C 1
ATOM 1761 O O . THR A 1 228 ? -11.827 10.668 1.353 1.00 41.72 228 THR A O 1
ATOM 1764 N N . ILE A 1 229 ? -10.039 9.719 2.345 1.00 44.19 229 ILE A N 1
ATOM 1765 C CA . ILE A 1 229 ? -10.786 8.799 3.182 1.00 44.19 229 ILE A CA 1
ATOM 1766 C C . ILE A 1 229 ? -11.591 9.752 4.059 1.00 44.19 229 ILE A C 1
ATOM 1768 O O . ILE A 1 229 ? -10.979 10.630 4.685 1.00 44.19 229 ILE A O 1
ATOM 1772 N N . PRO A 1 230 ? -12.931 9.701 4.040 1.00 38.25 230 PRO A N 1
ATOM 1773 C CA . PRO A 1 230 ? -13.692 10.353 5.071 1.00 38.25 230 PRO A CA 1
ATOM 1774 C C . PRO A 1 230 ? -13.288 9.624 6.350 1.00 38.25 230 PRO A C 1
ATOM 1776 O O . PRO A 1 230 ? -13.914 8.658 6.765 1.00 38.25 230 PRO A O 1
ATOM 1779 N N . ILE A 1 231 ? -12.186 10.067 6.968 1.00 41.97 231 ILE A N 1
ATOM 1780 C CA . ILE A 1 231 ? -12.061 10.034 8.411 1.00 41.97 231 ILE A CA 1
ATOM 1781 C C . ILE A 1 231 ? -13.355 10.713 8.790 1.00 41.97 231 ILE A C 1
ATOM 1783 O O . ILE A 1 231 ? -13.517 11.888 8.449 1.00 41.97 231 ILE A O 1
ATOM 1787 N N . SER A 1 232 ? -14.317 9.941 9.292 1.00 36.94 232 SER A N 1
ATOM 1788 C CA . SER A 1 232 ? -15.574 10.460 9.795 1.00 36.94 232 SER A CA 1
ATOM 1789 C C . SER A 1 232 ? -15.181 11.630 10.677 1.00 36.94 232 SER A C 1
ATOM 1791 O O . SER A 1 232 ? -14.644 11.429 11.769 1.00 36.94 232 SER A O 1
ATOM 1793 N N . ARG A 1 233 ? -15.289 12.848 10.134 1.00 34.88 233 ARG A N 1
ATOM 1794 C CA . ARG A 1 233 ? -15.057 14.062 10.887 1.00 34.88 233 ARG A CA 1
ATOM 1795 C C . ARG A 1 233 ? -16.226 14.019 11.831 1.00 34.88 233 ARG A C 1
ATOM 1797 O O . ARG A 1 233 ? -17.340 14.335 11.438 1.00 34.88 233 ARG A O 1
ATOM 1804 N N . VAL A 1 234 ? -15.989 13.514 13.033 1.00 36.66 234 VAL A N 1
ATOM 1805 C CA . VAL A 1 234 ? -16.883 13.784 14.138 1.00 36.66 234 VAL A CA 1
ATOM 1806 C C . VAL A 1 234 ? -16.810 15.296 14.255 1.00 36.66 234 VAL A C 1
ATOM 1808 O O . VAL A 1 234 ? -15.803 15.844 14.705 1.00 36.66 234 VAL A O 1
ATOM 1811 N N . THR A 1 235 ? -17.796 15.980 13.683 1.00 33.00 235 THR A N 1
ATOM 1812 C CA . THR A 1 235 ? -17.962 17.414 13.840 1.00 33.00 235 THR A CA 1
ATOM 1813 C C . THR A 1 235 ? -18.228 17.594 15.322 1.00 33.00 235 THR A C 1
ATOM 1815 O O . THR A 1 235 ? -19.311 17.289 15.817 1.00 33.00 235 THR A O 1
ATOM 1818 N N . ARG A 1 236 ? -17.177 17.938 16.067 1.00 38.12 236 ARG A N 1
ATOM 1819 C CA . ARG A 1 236 ? -17.263 18.146 17.505 1.00 38.12 236 ARG A CA 1
ATOM 1820 C C . ARG A 1 236 ? -18.056 19.428 17.710 1.00 38.12 236 ARG A C 1
ATOM 1822 O O . ARG A 1 236 ? -17.513 20.520 17.574 1.00 38.12 236 ARG A O 1
ATOM 1829 N N . HIS A 1 237 ? -19.344 19.288 17.988 1.00 40.81 237 HIS A N 1
ATOM 1830 C CA . HIS A 1 237 ? -20.113 20.363 18.585 1.00 40.81 237 HIS A CA 1
ATOM 1831 C C . HIS A 1 237 ? -19.859 20.305 20.088 1.00 40.81 237 HIS A C 1
ATOM 1833 O O . HIS A 1 237 ? -20.358 19.426 20.787 1.00 40.81 237 HIS A O 1
ATOM 1839 N N . GLU A 1 238 ? -19.007 21.208 20.567 1.00 42.00 238 GLU A N 1
ATOM 1840 C CA . GLU A 1 238 ? -18.862 21.471 21.995 1.00 42.00 238 GLU A CA 1
ATOM 1841 C C . GLU A 1 238 ? -20.106 22.242 22.438 1.00 42.00 238 GLU A C 1
ATOM 1843 O O . GLU A 1 238 ? -20.145 23.467 22.382 1.00 42.00 238 GLU A O 1
ATOM 1848 N N . ILE A 1 239 ? -21.158 21.504 22.790 1.00 53.56 239 ILE A N 1
ATOM 1849 C CA . ILE A 1 239 ? -22.370 22.074 23.374 1.00 53.56 239 ILE A CA 1
ATOM 1850 C C . ILE A 1 239 ? -22.135 22.124 24.889 1.00 53.56 239 ILE A C 1
ATOM 1852 O O . ILE A 1 239 ? -21.916 21.064 25.490 1.00 53.56 239 ILE A O 1
ATOM 1856 N N . PRO A 1 240 ? -22.107 23.315 25.516 1.00 66.38 240 PRO A N 1
ATOM 1857 C CA . PRO A 1 240 ? -21.969 23.422 26.962 1.00 66.38 240 PRO A CA 1
ATOM 1858 C C . PRO A 1 240 ? -23.097 22.655 27.663 1.00 66.38 240 PRO A C 1
ATOM 1860 O O . PRO A 1 240 ? -24.218 22.568 27.165 1.00 66.38 240 PRO A O 1
ATOM 1863 N N . LEU A 1 241 ? -22.797 22.076 28.829 1.00 64.44 241 LEU A N 1
ATOM 1864 C CA . LEU A 1 241 ? -23.707 21.165 29.540 1.00 64.44 241 LEU A CA 1
ATOM 1865 C C . LEU A 1 241 ? -25.082 21.802 29.835 1.00 64.44 241 LEU A C 1
ATOM 1867 O O . LEU A 1 241 ? -26.098 21.107 29.860 1.00 64.44 241 LEU A O 1
ATOM 1871 N N . ASP A 1 242 ? -25.104 23.125 29.996 1.00 73.31 242 ASP A N 1
ATOM 1872 C CA . ASP A 1 242 ? -26.295 23.929 30.280 1.00 73.31 242 ASP A CA 1
ATOM 1873 C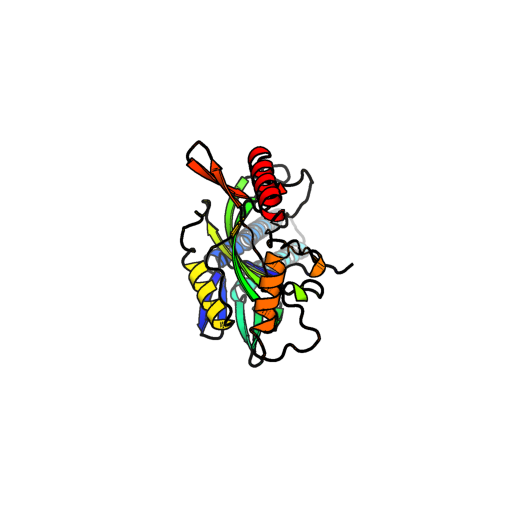 C . ASP A 1 242 ? -27.245 24.050 29.075 1.00 73.31 242 ASP A C 1
ATOM 1875 O O . ASP A 1 242 ? -28.451 24.227 29.254 1.00 73.31 242 ASP A O 1
ATOM 1879 N N . GLU A 1 243 ? -26.724 23.898 27.853 1.00 67.31 243 GLU A N 1
ATOM 1880 C CA . GLU A 1 243 ? -27.492 23.923 26.601 1.00 67.31 243 GLU A CA 1
ATOM 1881 C C . GLU A 1 243 ? -28.064 22.545 26.222 1.00 67.31 243 GLU A C 1
ATOM 1883 O O . GLU A 1 243 ? -28.859 22.434 25.287 1.00 67.31 243 GLU A O 1
ATOM 1888 N N . LEU A 1 244 ? -27.712 21.479 26.953 1.00 73.44 244 LEU A N 1
ATOM 1889 C CA . LEU A 1 244 ? -28.281 20.153 26.719 1.00 73.44 244 LEU A CA 1
ATOM 1890 C C . LEU A 1 244 ? -29.739 20.076 27.211 1.00 73.44 244 LEU A C 1
ATOM 1892 O O . LEU A 1 244 ? -30.047 20.568 28.307 1.00 73.44 244 LEU A O 1
ATOM 1896 N N . PRO A 1 245 ? -30.630 19.384 26.471 1.00 79.69 245 PRO A N 1
ATOM 1897 C CA . PRO A 1 245 ? -31.977 19.071 26.939 1.00 79.69 245 PRO A CA 1
ATOM 1898 C C . PRO A 1 245 ? -31.955 18.385 28.318 1.00 79.69 245 PRO A C 1
ATOM 1900 O O . PRO A 1 245 ? -31.050 17.579 28.571 1.00 79.69 245 PRO A O 1
ATOM 1903 N N . PRO A 1 246 ? -32.932 18.662 29.203 1.00 75.75 246 PRO A N 1
ATOM 1904 C CA . PRO A 1 246 ? -32.924 18.196 30.594 1.00 75.75 246 PRO A CA 1
ATOM 1905 C C . PRO A 1 246 ? -32.803 16.669 30.719 1.00 75.75 246 PRO A C 1
ATOM 1907 O O . PRO A 1 246 ? -32.056 16.189 31.568 1.00 75.75 246 PRO A O 1
ATOM 1910 N N . ASP A 1 247 ? -33.419 15.908 29.813 1.00 67.44 247 ASP A N 1
ATOM 1911 C CA . ASP A 1 247 ? -33.355 14.439 29.807 1.00 67.44 247 ASP A CA 1
ATOM 1912 C C . ASP A 1 247 ? -31.947 13.908 29.510 1.00 67.44 247 ASP A C 1
ATOM 1914 O O . ASP A 1 247 ? -31.480 12.933 30.105 1.00 67.44 247 ASP A O 1
ATOM 1918 N N . VAL A 1 248 ? -31.241 14.564 28.583 1.00 70.69 248 VAL A N 1
ATOM 1919 C CA . VAL A 1 248 ? -29.867 14.208 28.207 1.00 70.69 248 VAL A CA 1
ATOM 1920 C C . VAL A 1 248 ? -28.911 14.625 29.316 1.00 70.69 248 VAL A C 1
ATOM 1922 O O . VAL A 1 248 ? -28.017 13.859 29.671 1.00 70.69 248 VAL A O 1
ATOM 1925 N N . ARG A 1 249 ? -29.140 15.799 29.911 1.00 77.00 249 ARG A N 1
ATOM 1926 C CA . ARG A 1 249 ? -28.361 16.317 31.037 1.00 77.00 249 ARG A CA 1
ATOM 1927 C C . ARG A 1 249 ? -28.452 15.400 32.250 1.00 77.00 249 ARG A C 1
ATOM 1929 O O . ARG A 1 249 ? -27.416 14.961 32.735 1.00 77.00 249 ARG A O 1
ATOM 1936 N N . ALA A 1 250 ? -29.659 15.003 32.652 1.00 73.50 250 ALA A N 1
ATOM 1937 C CA . ALA A 1 250 ? -29.873 14.059 33.749 1.00 73.50 250 ALA A CA 1
ATOM 1938 C C . ALA A 1 250 ? -29.182 12.711 33.486 1.00 73.50 250 ALA A C 1
ATOM 1940 O O . ALA A 1 250 ? -28.605 12.108 34.391 1.00 73.50 250 ALA A O 1
ATOM 1941 N N . LYS A 1 251 ? -29.171 12.246 32.230 1.00 71.12 251 LYS A N 1
ATOM 1942 C CA . LYS A 1 251 ? -28.483 11.010 31.838 1.00 71.12 251 LYS A CA 1
ATOM 1943 C C . LYS A 1 251 ? -26.961 11.152 31.910 1.00 71.12 251 LYS A C 1
ATOM 1945 O O . LYS A 1 251 ? -26.302 10.265 32.449 1.00 71.12 251 LYS A O 1
ATOM 1950 N N . VAL A 1 252 ? -26.406 12.266 31.436 1.00 72.06 252 VAL A N 1
ATOM 1951 C CA . VAL A 1 252 ? -24.968 12.567 31.530 1.00 72.06 252 VAL A CA 1
ATOM 1952 C C . VAL A 1 252 ? -24.542 12.725 32.993 1.00 72.06 252 VAL A C 1
ATOM 1954 O O . VAL A 1 252 ? -23.576 12.092 33.410 1.00 72.06 252 VAL A O 1
ATOM 1957 N N . GLU A 1 253 ? -25.297 13.467 33.800 1.00 75.56 253 GLU A N 1
ATOM 1958 C CA . GLU A 1 253 ? -25.058 13.632 35.237 1.00 75.56 253 GLU A CA 1
ATOM 1959 C C . GLU A 1 253 ? -25.170 12.306 35.996 1.00 75.56 253 GLU A C 1
ATOM 1961 O O . GLU A 1 253 ? -24.346 12.027 36.864 1.00 75.56 253 GLU A O 1
ATOM 1966 N N . SER A 1 254 ? -26.130 11.442 35.648 1.00 72.75 254 SER A N 1
ATOM 1967 C CA . SER A 1 254 ? -26.257 10.109 36.252 1.00 72.75 254 SER A CA 1
ATOM 1968 C C . SER A 1 254 ? -25.049 9.219 35.947 1.00 72.75 254 SER A C 1
ATOM 1970 O O . SER A 1 254 ? -24.567 8.515 36.833 1.00 72.75 254 SER A O 1
ATOM 1972 N N . LEU A 1 255 ? -24.497 9.307 34.731 1.00 68.12 255 LEU A N 1
ATOM 1973 C CA . LEU A 1 255 ? -23.293 8.578 34.333 1.00 68.12 255 LEU A CA 1
ATOM 1974 C C . LEU A 1 255 ? -22.054 9.126 35.051 1.00 68.12 255 LEU A C 1
ATOM 1976 O O . LEU A 1 255 ? -21.247 8.340 35.543 1.00 68.12 255 LEU A O 1
ATOM 1980 N N . VAL A 1 256 ? -21.936 10.450 35.180 1.00 68.38 256 VAL A N 1
ATOM 1981 C CA . VAL A 1 256 ? -20.854 11.108 35.934 1.00 68.38 256 VAL A CA 1
ATOM 1982 C C . VAL A 1 256 ? -20.920 10.750 37.423 1.00 68.38 256 VAL A C 1
ATOM 1984 O O . VAL A 1 256 ? -19.900 10.432 38.026 1.00 68.38 256 VAL A O 1
ATOM 1987 N N . ASN A 1 257 ? -22.117 10.726 38.010 1.00 64.88 257 ASN A N 1
ATOM 1988 C CA . ASN A 1 257 ? -22.319 10.427 39.429 1.00 64.88 257 ASN A CA 1
ATOM 1989 C C . ASN A 1 257 ? -22.237 8.927 39.763 1.00 64.88 257 ASN A C 1
ATOM 1991 O O . ASN A 1 257 ? -21.949 8.580 40.910 1.00 64.88 257 ASN A O 1
ATOM 1995 N N . SER A 1 258 ? -22.477 8.036 38.794 1.00 59.34 258 SER A N 1
ATOM 1996 C CA . SER A 1 258 ? -22.348 6.580 38.976 1.00 59.34 258 SER A CA 1
ATOM 1997 C C . SER A 1 258 ? -20.893 6.103 39.079 1.00 59.34 258 SER A C 1
ATOM 1999 O O . SER A 1 258 ? -20.619 5.093 39.725 1.00 59.34 258 SER A O 1
ATOM 2001 N N . GLU A 1 259 ? -19.938 6.863 38.539 1.00 53.94 259 GLU A N 1
ATOM 2002 C CA . GLU A 1 259 ? -18.503 6.592 38.647 1.00 53.94 259 GLU A CA 1
ATOM 2003 C C . GLU A 1 259 ? -17.886 7.427 39.784 1.00 53.94 259 GLU A C 1
ATOM 2005 O O . GLU A 1 259 ? -17.047 8.299 39.576 1.00 53.94 259 GLU A O 1
ATOM 2010 N N . LYS A 1 260 ? -18.264 7.134 41.036 1.00 48.34 260 LYS A N 1
ATOM 2011 C CA . LYS A 1 260 ? -17.637 7.689 42.261 1.00 48.34 260 LYS A CA 1
ATOM 2012 C C . LYS A 1 260 ? -16.196 7.189 42.508 1.00 48.34 260 LYS A C 1
ATOM 2014 O O . LYS A 1 260 ? -15.759 7.049 43.647 1.00 48.34 260 LYS A O 1
ATOM 2019 N N . GLY A 1 261 ? -15.439 6.935 41.445 1.00 44.28 261 GLY A N 1
ATOM 2020 C CA . GLY A 1 261 ? -14.041 6.520 41.470 1.00 44.28 261 GLY A CA 1
ATOM 2021 C C . GLY A 1 261 ? -13.140 7.544 40.786 1.00 44.28 261 GLY A C 1
ATOM 2022 O O . GLY A 1 261 ? -12.577 7.248 39.743 1.00 44.28 261 GLY A O 1
ATOM 2023 N N . GLY A 1 262 ? -13.014 8.740 41.368 1.00 44.75 262 GLY A N 1
ATOM 2024 C CA . GLY A 1 262 ? -11.895 9.660 41.125 1.00 44.75 262 GLY A CA 1
ATOM 2025 C C . GLY A 1 262 ? -11.706 10.170 39.691 1.00 44.75 262 GLY A C 1
ATOM 2026 O O . GLY A 1 262 ? -10.741 9.803 39.025 1.00 44.75 262 GLY A O 1
ATOM 2027 N N . LEU A 1 263 ? -12.541 11.116 39.256 1.00 42.91 263 LEU A N 1
ATOM 2028 C CA . LEU A 1 263 ? -12.192 11.998 38.139 1.00 42.91 263 LEU A CA 1
ATOM 2029 C C . LEU A 1 263 ? -11.175 13.042 38.624 1.00 42.91 263 LEU A C 1
ATOM 2031 O O . LEU A 1 263 ? -11.471 13.885 39.469 1.00 42.91 263 LEU A O 1
ATOM 2035 N N . THR A 1 264 ? -9.952 12.960 38.105 1.00 41.69 264 THR A N 1
ATOM 2036 C CA . THR A 1 264 ? -8.902 13.969 38.293 1.00 41.69 264 THR A CA 1
ATOM 2037 C C . THR A 1 264 ? -9.324 15.270 37.588 1.00 41.69 264 THR A C 1
ATOM 2039 O O . THR A 1 264 ? -9.829 15.206 36.462 1.00 41.69 264 THR A O 1
ATOM 2042 N N . PRO A 1 265 ? -9.137 16.456 38.197 1.00 34.41 265 PRO A N 1
ATOM 2043 C CA . PRO A 1 265 ? -9.487 17.726 37.563 1.00 34.41 265 PRO A CA 1
ATOM 2044 C C . PRO A 1 265 ? -8.668 17.908 36.275 1.00 34.41 265 PRO A C 1
ATOM 2046 O O . PRO A 1 265 ? -7.441 17.942 36.316 1.00 34.41 265 PRO A O 1
ATOM 2049 N N . GLY A 1 266 ? -9.358 17.977 35.131 1.00 37.28 266 GLY A N 1
ATOM 2050 C CA . GLY A 1 266 ? -8.753 18.104 33.796 1.00 37.28 266 GLY A CA 1
ATOM 2051 C C . GLY A 1 266 ? -9.224 17.081 32.753 1.00 37.28 266 GLY A C 1
ATOM 2052 O O . GLY A 1 266 ? -8.862 17.209 31.587 1.00 37.28 266 GLY A O 1
ATOM 2053 N N . PHE A 1 267 ? -10.038 16.086 33.127 1.00 34.56 267 PHE A N 1
ATOM 2054 C CA . PHE A 1 267 ? -10.589 15.110 32.179 1.00 34.56 267 PHE A CA 1
ATOM 2055 C C . PHE A 1 267 ? -11.914 15.585 31.559 1.00 34.56 267 PHE A C 1
ATOM 2057 O O . PHE A 1 267 ? -12.941 15.651 32.231 1.00 34.56 267 PHE A O 1
ATOM 2064 N N . THR A 1 268 ? -11.911 15.874 30.255 1.00 40.97 268 THR A N 1
ATOM 2065 C CA . THR A 1 268 ? -13.133 16.060 29.457 1.00 40.97 268 THR A CA 1
ATOM 2066 C C . THR A 1 268 ? -13.599 14.686 28.966 1.00 40.97 268 THR A C 1
ATOM 2068 O O . THR A 1 268 ? -12.962 14.089 28.098 1.00 40.97 268 THR A O 1
ATOM 2071 N N . LYS A 1 269 ? -14.678 14.138 29.540 1.00 41.62 269 LYS A N 1
ATOM 2072 C CA . LYS A 1 269 ? -15.271 12.866 29.089 1.00 41.62 269 LYS A CA 1
ATOM 2073 C C . LYS A 1 269 ? -16.171 13.151 27.882 1.00 41.62 269 LYS A C 1
ATOM 2075 O O . LYS A 1 269 ? -17.214 13.780 28.027 1.00 41.62 269 LYS A O 1
ATOM 2080 N N . GLU A 1 270 ? -15.766 12.719 26.689 1.00 41.84 270 GLU A N 1
ATOM 2081 C CA . GLU A 1 270 ? -16.621 12.779 25.498 1.00 41.84 270 GLU A CA 1
ATOM 2082 C C . GLU A 1 270 ? -17.673 11.671 25.556 1.00 41.84 270 GLU A C 1
ATOM 2084 O O . GLU A 1 270 ? -17.355 10.485 25.483 1.00 41.84 270 GLU A O 1
ATOM 2089 N N . VAL A 1 271 ? -18.943 12.056 25.672 1.00 43.59 271 VAL A N 1
ATOM 2090 C CA . VAL A 1 271 ? -20.073 11.146 25.476 1.00 43.59 271 VAL A CA 1
ATOM 2091 C C . VAL A 1 271 ? -20.468 11.223 24.003 1.00 43.59 271 VAL A C 1
ATOM 2093 O O . VAL A 1 271 ? -21.115 12.173 23.571 1.00 43.59 271 VAL A O 1
ATOM 2096 N N . THR A 1 272 ? -20.050 10.243 23.200 1.00 39.47 272 THR A N 1
ATOM 2097 C CA . THR A 1 272 ? -20.414 10.180 21.777 1.00 39.47 272 THR A CA 1
ATOM 2098 C C . THR A 1 272 ? -21.852 9.677 21.624 1.00 39.47 272 THR A C 1
ATOM 2100 O O . THR A 1 272 ? -22.099 8.476 21.525 1.00 39.47 272 THR A O 1
ATOM 2103 N N . LEU A 1 273 ? -22.824 10.588 21.600 1.00 45.31 273 LEU A N 1
ATOM 2104 C CA . LEU A 1 273 ? -24.200 10.272 21.210 1.00 45.31 273 LEU A CA 1
ATOM 2105 C C . LEU A 1 273 ? -24.286 10.247 19.678 1.00 45.31 273 LEU A C 1
ATOM 2107 O O . LEU A 1 273 ? -24.531 11.270 19.047 1.00 45.31 273 LEU A O 1
ATOM 2111 N N . LYS A 1 274 ? -24.073 9.080 19.060 1.00 46.34 274 LYS A N 1
ATOM 2112 C CA . LYS A 1 274 ? -24.460 8.879 17.655 1.00 46.34 274 LYS A CA 1
ATOM 2113 C C . LYS A 1 274 ? -25.984 8.775 17.581 1.00 46.34 274 LYS A C 1
ATOM 2115 O O . LYS A 1 274 ? -26.542 7.727 17.897 1.00 46.34 274 LYS A O 1
ATOM 2120 N N . GLN A 1 275 ? -26.655 9.856 17.194 1.00 52.38 275 GLN A N 1
ATOM 2121 C CA . GLN A 1 275 ? -28.052 9.798 16.768 1.00 52.38 275 GLN A CA 1
ATOM 2122 C C . GLN A 1 275 ? -28.085 9.465 15.276 1.00 52.38 275 GLN A C 1
ATOM 2124 O O . GLN A 1 275 ? -27.828 10.320 14.441 1.00 52.38 275 GLN A O 1
ATOM 2129 N N . GLU A 1 276 ? -28.363 8.204 14.948 1.00 59.06 276 GLU A N 1
ATOM 2130 C CA . GLU A 1 276 ? -28.697 7.800 13.579 1.00 59.06 276 GLU A CA 1
ATOM 2131 C C . GLU A 1 276 ? -30.217 7.864 13.402 1.00 59.06 276 GLU A C 1
ATOM 2133 O O . GLU A 1 276 ? -30.958 7.247 14.176 1.00 59.06 276 GLU A O 1
ATOM 2138 N N . PHE A 1 277 ? -30.689 8.561 12.367 1.00 69.88 277 PHE A N 1
ATOM 2139 C CA . PHE A 1 277 ? -32.107 8.586 12.018 1.00 69.88 277 PHE A CA 1
ATOM 2140 C C . PHE A 1 277 ? -32.375 7.572 10.906 1.00 69.88 277 PHE A C 1
ATOM 2142 O O . PHE A 1 277 ? -31.765 7.617 9.837 1.00 69.88 277 PHE A O 1
ATOM 2149 N N . LYS A 1 278 ? -33.305 6.645 11.154 1.00 70.69 278 LYS A N 1
ATOM 2150 C CA . LYS A 1 278 ? -33.771 5.677 10.154 1.00 70.69 278 LYS A CA 1
ATOM 2151 C C . LYS A 1 278 ? -35.205 6.008 9.784 1.00 70.69 278 LYS A C 1
ATOM 2153 O O . LYS A 1 278 ? -36.083 5.958 10.643 1.00 70.69 278 LYS A O 1
ATOM 2158 N N . VAL A 1 279 ? -35.438 6.328 8.515 1.00 78.81 279 VAL A N 1
ATOM 2159 C CA . VAL A 1 279 ? -36.781 6.593 7.987 1.00 78.81 279 VAL A CA 1
ATOM 2160 C C . VAL A 1 279 ? -37.187 5.434 7.092 1.00 78.81 279 VAL A C 1
ATOM 2162 O O . VAL A 1 279 ? -36.462 5.068 6.168 1.00 78.81 279 VAL A O 1
ATOM 2165 N N . LEU A 1 280 ? -38.352 4.855 7.373 1.00 69.25 280 LEU A N 1
ATOM 2166 C CA . LEU A 1 280 ? -38.975 3.854 6.517 1.00 69.25 280 LEU A CA 1
ATOM 2167 C C . LEU A 1 280 ? -39.828 4.568 5.459 1.00 69.25 280 LEU A C 1
ATOM 2169 O O . LEU A 1 280 ? -40.809 5.234 5.791 1.00 69.25 280 LEU A O 1
ATOM 2173 N N . GLY A 1 281 ? -39.433 4.450 4.194 1.00 76.75 281 GLY A N 1
ATOM 2174 C CA . GLY A 1 281 ? -40.155 4.970 3.040 1.00 76.75 281 GLY A CA 1
ATOM 2175 C C . GLY A 1 281 ? -41.455 4.210 2.767 1.00 76.75 281 GLY A C 1
ATOM 2176 O O . GLY A 1 281 ? -41.659 3.083 3.217 1.00 76.75 281 GLY A O 1
ATOM 2177 N N . LYS A 1 282 ? -42.356 4.826 1.990 1.00 70.50 282 LYS A N 1
ATOM 2178 C CA . LYS A 1 282 ? -43.661 4.237 1.613 1.00 70.50 282 LYS A CA 1
ATOM 2179 C C . LYS A 1 282 ? -43.536 2.972 0.754 1.00 70.50 282 LYS A C 1
ATOM 2181 O O . LYS A 1 282 ? -44.475 2.191 0.669 1.00 70.50 282 LYS A O 1
ATOM 2186 N N . ASP A 1 283 ? -42.384 2.787 0.124 1.00 73.81 283 ASP A N 1
ATOM 2187 C CA . ASP A 1 283 ? -41.987 1.621 -0.664 1.00 73.81 283 ASP A CA 1
ATOM 2188 C C . ASP A 1 283 ? -41.341 0.509 0.186 1.00 73.81 283 ASP A C 1
ATOM 2190 O O . ASP A 1 283 ? -40.930 -0.518 -0.350 1.00 73.81 283 ASP A O 1
ATOM 2194 N N . GLY A 1 284 ? -41.239 0.703 1.506 1.00 67.81 284 GLY A N 1
ATOM 2195 C CA . GLY A 1 284 ? -40.554 -0.211 2.419 1.00 67.81 284 GLY A CA 1
ATOM 2196 C C . GLY A 1 284 ? -39.028 -0.069 2.417 1.00 67.81 284 GLY A C 1
ATOM 2197 O O . GLY A 1 284 ? -38.354 -0.848 3.091 1.00 67.81 284 GLY A O 1
ATOM 2198 N N . SER A 1 285 ? -38.465 0.909 1.696 1.00 56.03 285 SER A N 1
ATOM 2199 C CA . SER A 1 285 ? -37.027 1.185 1.727 1.00 56.03 285 SER A CA 1
ATOM 2200 C C . SER A 1 285 ? -36.634 1.886 3.033 1.00 56.03 285 SER A C 1
ATOM 2202 O O . SER A 1 285 ? -37.338 2.769 3.516 1.00 56.03 285 SER A O 1
ATOM 2204 N N . VAL A 1 286 ? -35.512 1.492 3.639 1.00 74.06 286 VAL A N 1
ATOM 2205 C CA . VAL A 1 286 ? -34.974 2.161 4.834 1.00 74.06 286 VAL A CA 1
ATOM 2206 C C . VAL A 1 286 ? -33.877 3.118 4.391 1.00 74.06 286 VAL A C 1
ATOM 2208 O O . VAL A 1 286 ? -32.865 2.684 3.842 1.00 74.06 286 VAL A O 1
ATOM 2211 N N . GLN A 1 287 ? -34.073 4.412 4.635 1.00 73.88 287 GLN A N 1
ATOM 2212 C CA . GLN A 1 287 ? -33.072 5.444 4.373 1.00 73.88 287 GLN A CA 1
ATOM 2213 C C . GLN A 1 287 ? -32.426 5.885 5.688 1.00 73.88 287 GLN A C 1
ATOM 2215 O O . GLN A 1 287 ? -33.104 6.071 6.703 1.00 73.88 287 GLN A O 1
ATOM 2220 N N . HIS A 1 288 ? -31.099 5.992 5.666 1.00 76.88 288 HIS A N 1
ATOM 2221 C CA . HIS A 1 288 ? -30.275 6.388 6.802 1.00 76.88 288 HIS A CA 1
ATOM 2222 C C . HIS A 1 288 ? -29.854 7.845 6.642 1.00 76.88 288 HIS A C 1
ATOM 2224 O O . HIS A 1 288 ? -29.370 8.223 5.575 1.00 76.88 288 HIS A O 1
ATOM 2230 N N . TYR A 1 289 ? -30.017 8.629 7.705 1.00 79.38 289 TYR A N 1
ATOM 2231 C CA . TYR A 1 289 ? -29.605 10.028 7.754 1.00 79.38 289 TYR A CA 1
ATOM 2232 C C . TYR A 1 289 ? -28.704 10.259 8.964 1.00 79.38 289 TYR A C 1
ATOM 2234 O O . TYR A 1 289 ? -29.003 9.801 10.073 1.00 79.38 289 TYR A O 1
ATOM 2242 N N . ASP A 1 290 ? -27.608 10.978 8.727 1.00 69.69 290 ASP A N 1
ATOM 2243 C CA . ASP A 1 290 ? -26.571 11.251 9.724 1.00 69.69 290 ASP A CA 1
ATOM 2244 C C . ASP A 1 290 ? -26.890 12.490 10.578 1.00 69.69 290 ASP A C 1
ATOM 2246 O O . ASP A 1 290 ? -26.301 12.677 11.643 1.00 69.69 290 ASP A O 1
ATOM 2250 N N . SER A 1 291 ? -27.832 13.334 10.139 1.00 76.56 291 SER A N 1
ATOM 2251 C CA . SER A 1 291 ? -28.274 14.525 10.864 1.00 76.56 291 SER A CA 1
ATOM 2252 C C . SER A 1 291 ? -29.772 14.799 10.681 1.00 76.56 291 SER A C 1
ATOM 2254 O O . SER A 1 291 ? -30.405 14.329 9.734 1.00 76.56 291 SER A O 1
ATOM 2256 N N . ILE A 1 292 ? -30.349 15.594 11.590 1.00 78.88 292 ILE A N 1
ATOM 2257 C CA . ILE A 1 292 ? -31.747 16.049 11.500 1.00 78.88 292 ILE A CA 1
ATOM 2258 C C . ILE A 1 292 ? -31.975 17.009 10.318 1.00 78.88 292 ILE A C 1
ATOM 2260 O O . ILE A 1 292 ? -33.096 17.145 9.831 1.00 78.88 292 ILE A O 1
ATOM 2264 N N . GLU A 1 293 ? -30.915 17.673 9.854 1.00 79.44 293 GLU A N 1
ATOM 2265 C CA . GLU A 1 293 ? -30.942 18.623 8.738 1.00 79.44 293 GLU A CA 1
ATOM 2266 C C . GLU A 1 293 ? -31.058 17.906 7.390 1.00 79.44 293 GLU A C 1
ATOM 2268 O O . GLU A 1 293 ? -31.650 18.453 6.459 1.00 79.44 293 GLU A O 1
ATOM 2273 N N . ASP A 1 294 ? -30.569 16.665 7.320 1.00 80.69 294 ASP A N 1
ATOM 2274 C CA . ASP A 1 294 ? -30.638 15.814 6.131 1.00 80.69 294 ASP A CA 1
ATOM 2275 C C . ASP A 1 294 ? -31.997 15.107 5.977 1.00 80.69 294 ASP A C 1
ATOM 2277 O O . ASP A 1 294 ? -32.269 14.505 4.934 1.00 80.69 294 ASP A O 1
ATOM 2281 N N . LEU A 1 295 ? -32.864 15.163 6.997 1.00 86.44 295 LEU A N 1
ATOM 2282 C CA . LEU A 1 295 ? -34.181 14.531 6.950 1.00 86.44 295 LEU A CA 1
ATOM 2283 C C . LEU A 1 295 ? -35.122 15.252 5.972 1.00 86.44 295 LEU A C 1
ATOM 2285 O O . LEU A 1 295 ? -35.134 16.485 5.907 1.00 86.44 295 LEU A O 1
ATOM 2289 N N . PRO A 1 296 ? -36.004 14.509 5.273 1.00 89.00 296 PRO A N 1
ATOM 2290 C CA . PRO A 1 296 ? -37.077 15.109 4.494 1.00 89.00 296 PRO A CA 1
ATOM 2291 C C . PRO A 1 296 ? -37.900 16.086 5.350 1.00 89.00 296 PRO A C 1
ATOM 2293 O O . PRO A 1 296 ? -38.180 15.787 6.518 1.00 89.00 296 PRO A O 1
ATOM 2296 N N . PRO A 1 297 ? -38.338 17.228 4.787 1.00 86.25 297 PRO A N 1
ATOM 2297 C CA . PRO A 1 297 ? -38.972 18.305 5.552 1.00 86.25 297 PRO A CA 1
ATOM 2298 C C . PRO A 1 297 ? -40.204 17.828 6.331 1.00 86.25 297 PRO A C 1
ATOM 2300 O O . PRO A 1 297 ? -40.401 18.222 7.476 1.00 86.25 297 PRO A O 1
ATOM 2303 N N . GLU A 1 298 ? -40.967 16.897 5.757 1.00 84.62 298 GLU A N 1
ATOM 2304 C CA . GLU A 1 298 ? -42.145 16.283 6.378 1.00 84.62 298 GLU A CA 1
ATOM 2305 C C . GLU A 1 298 ? -41.807 15.506 7.666 1.00 84.62 298 GLU A C 1
ATOM 2307 O O . GLU A 1 298 ? -42.532 15.586 8.660 1.00 84.62 298 GLU A O 1
ATOM 2312 N N . VAL A 1 299 ? -40.691 14.767 7.671 1.00 82.62 299 VAL A N 1
ATOM 2313 C CA . VAL A 1 299 ? -40.230 13.967 8.820 1.00 82.62 299 VAL A CA 1
ATOM 2314 C C . VAL A 1 299 ? -39.648 14.877 9.895 1.00 82.62 299 VAL A C 1
ATOM 2316 O O . VAL A 1 299 ? -39.933 14.701 11.080 1.00 82.62 299 VAL A O 1
ATOM 2319 N N . ARG A 1 300 ? -38.889 15.894 9.476 1.00 88.12 300 ARG A N 1
ATOM 2320 C CA . ARG A 1 300 ? -38.333 16.907 10.373 1.00 88.12 300 ARG A CA 1
ATOM 2321 C C . ARG A 1 300 ? -39.438 17.647 11.131 1.00 88.12 300 ARG A C 1
ATOM 2323 O O . ARG A 1 300 ? -39.399 17.713 12.356 1.00 88.12 300 ARG A O 1
ATOM 2330 N N . GLU A 1 301 ? -40.475 18.110 10.434 1.00 86.44 301 GLU A N 1
ATOM 2331 C CA . GLU A 1 301 ? -41.623 18.785 11.054 1.00 86.44 301 GLU A CA 1
ATOM 2332 C C . GLU A 1 301 ? -42.420 17.882 12.009 1.00 86.44 301 GLU A C 1
ATOM 2334 O O . GLU A 1 301 ? -43.003 18.365 12.983 1.00 86.44 301 GLU A O 1
ATOM 2339 N N . ALA A 1 302 ? -42.485 16.574 11.741 1.00 80.50 302 ALA A N 1
ATOM 2340 C CA . ALA A 1 302 ? -43.142 15.615 12.626 1.00 80.50 302 ALA A CA 1
ATOM 2341 C C . ALA A 1 302 ? -42.350 15.402 13.927 1.00 80.50 302 ALA A C 1
ATOM 2343 O O . ALA A 1 302 ? -42.933 15.401 15.013 1.00 80.50 302 ALA A O 1
ATOM 2344 N N . ILE A 1 303 ? -41.023 15.284 13.825 1.00 81.81 303 ILE A N 1
ATOM 2345 C CA . ILE A 1 303 ? -40.121 15.165 14.976 1.00 81.81 303 ILE A CA 1
ATOM 2346 C C . ILE A 1 303 ? -40.148 16.447 15.815 1.00 81.81 303 ILE A C 1
ATOM 2348 O O . ILE A 1 303 ? -40.299 16.378 17.034 1.00 81.81 303 ILE A O 1
ATOM 2352 N N . GLU A 1 304 ? -40.099 17.621 15.182 1.00 84.75 304 GLU A N 1
ATOM 2353 C CA . GLU A 1 304 ? -40.223 18.902 15.885 1.00 84.75 304 GLU A CA 1
ATOM 2354 C C . GLU A 1 304 ? -41.571 19.050 16.601 1.00 84.75 304 GLU A C 1
ATOM 2356 O O . GLU A 1 304 ? -41.621 19.572 17.716 1.00 84.75 304 GLU A O 1
ATOM 2361 N N . ARG A 1 305 ? -42.674 18.584 15.996 1.00 82.12 305 ARG A N 1
ATOM 2362 C CA . ARG A 1 305 ? -43.995 18.578 16.646 1.00 82.12 305 ARG A CA 1
ATOM 2363 C C . ARG A 1 305 ? -44.033 17.661 17.865 1.00 82.12 305 ARG A C 1
ATOM 2365 O O . ARG A 1 305 ? -44.576 18.070 18.888 1.00 82.12 305 ARG A O 1
ATOM 2372 N N . MET A 1 306 ? -43.439 16.469 17.783 1.00 73.75 306 MET A N 1
ATOM 2373 C CA . MET A 1 306 ? -43.326 15.569 18.937 1.00 73.75 306 MET A CA 1
ATOM 2374 C C . MET A 1 306 ? -42.464 16.177 20.046 1.00 73.75 306 MET A C 1
ATOM 2376 O O . MET A 1 306 ? -42.875 16.158 21.203 1.00 73.75 306 MET A O 1
ATOM 2380 N N . HIS A 1 307 ? -41.332 16.799 19.708 1.00 75.19 307 HIS A N 1
ATOM 2381 C CA . HIS A 1 307 ? -40.493 17.484 20.694 1.00 75.19 307 HIS A CA 1
ATOM 2382 C C . HIS A 1 307 ? -41.208 18.664 21.363 1.00 75.19 307 HIS A C 1
ATOM 2384 O O . HIS A 1 307 ? -41.109 18.825 22.577 1.00 75.19 307 HIS A O 1
ATOM 2390 N N . ARG A 1 308 ? -41.982 19.459 20.610 1.00 74.75 308 ARG A N 1
ATOM 2391 C CA . ARG A 1 308 ? -42.795 20.548 21.183 1.00 74.75 308 ARG A CA 1
ATOM 2392 C C . ARG A 1 308 ? -43.924 20.043 22.085 1.00 74.75 308 ARG A C 1
ATOM 2394 O O . ARG A 1 308 ? -44.325 20.770 22.988 1.00 74.75 308 ARG A O 1
ATOM 2401 N N . ALA A 1 309 ? -44.445 18.843 21.831 1.00 72.19 309 ALA A N 1
ATOM 2402 C CA . ALA A 1 309 ? -45.472 18.222 22.662 1.00 72.19 309 ALA A CA 1
ATOM 2403 C C . ALA A 1 309 ? -44.890 17.637 23.959 1.00 72.19 309 ALA A C 1
ATOM 2405 O O . ALA A 1 309 ? -45.497 17.803 25.007 1.00 72.19 309 ALA A O 1
ATOM 2406 N N . HIS A 1 310 ? -43.707 17.014 23.903 1.00 58.09 310 HIS A N 1
ATOM 2407 C CA . HIS A 1 310 ? -43.016 16.474 25.083 1.00 58.09 310 HIS A CA 1
ATOM 2408 C C . HIS A 1 310 ? -42.353 17.543 25.966 1.00 58.09 310 HIS A C 1
ATOM 2410 O O . HIS A 1 310 ? -42.198 17.326 27.155 1.00 58.09 310 HIS A O 1
ATOM 2416 N N . GLY A 1 311 ? -41.980 18.708 25.424 1.00 52.47 311 GLY A N 1
ATOM 2417 C CA . GLY A 1 311 ? -41.391 19.805 26.209 1.00 52.47 311 GLY A CA 1
ATOM 2418 C C . GLY A 1 311 ? -42.396 20.705 26.945 1.00 52.47 311 GLY A C 1
ATOM 2419 O O . GLY A 1 311 ? -42.018 21.799 27.361 1.00 52.47 311 GLY A O 1
ATOM 2420 N N . ARG A 1 312 ? -43.678 20.318 27.022 1.00 47.34 312 ARG A N 1
ATOM 2421 C CA . ARG A 1 312 ? -44.759 21.078 27.686 1.00 47.34 312 ARG A CA 1
ATOM 2422 C C . ARG A 1 312 ? -45.400 20.349 28.876 1.00 47.34 312 ARG A C 1
ATOM 2424 O O . ARG A 1 312 ? -46.383 20.862 29.410 1.00 47.34 312 ARG A O 1
ATOM 2431 N N . GLU A 1 313 ? -44.848 19.211 29.281 1.00 42.19 313 GLU A N 1
ATOM 2432 C CA . GLU A 1 313 ? -45.113 18.566 30.578 1.00 42.19 313 GLU A CA 1
ATOM 2433 C C . GLU A 1 313 ? -43.955 18.849 31.541 1.00 42.19 313 GLU A C 1
ATOM 2435 O O . GLU A 1 313 ? -44.241 19.051 32.742 1.00 42.19 313 GLU A O 1
#

Radius of gyration: 28.39 Å; Cα contacts (8 Å, |Δi|>4): 408; chains: 1; bounding box: 85×41×84 Å

Secondary structure (DSSP, 8-state):
---PPPPEEEE-TTEEEEEEETTEEEEEE-HHHHHHHHHHHHHHHHHHHHHHHHHHHHHHHS---HHHHHHHHHHHHHHHHHHHHHHHHHHH-EEEEEE-TTSEEEEEEESSS-EEEEEEGGGEEEEEEEEEEEEEESSTTSPEEEEEEEEEEEEEEPGGGGGGT---EEEEEEEESSPPPTTSPPPHHHHHHHHHHHHHH-PPBPSS-EEE--------TT------------------GGGS-HHHHHHHHHHHHH--S---TT----------EEEE-TTSPEEEESSSTTS-HHHHHHHHHHHHHHTT-

pLDDT: mean 79.59, std 18.2, range [33.0, 98.19]

Solvent-accessible surface area (back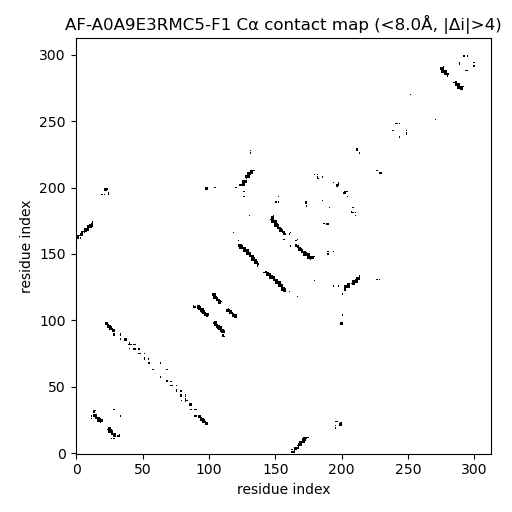bone atoms only — not comparable to full-atom values): 18524 Å² total; per-residue (Å²): 136,80,76,74,59,77,65,53,74,43,84,40,54,54,39,42,82,76,45,81,53,73,46,34,38,30,34,32,60,28,72,67,43,50,50,64,55,41,52,58,31,53,52,51,44,54,53,42,51,51,51,51,50,50,53,51,54,50,46,74,76,39,96,62,59,69,69,60,55,55,49,52,51,54,49,43,52,50,50,48,54,62,38,45,48,64,51,56,35,48,73,57,28,33,42,37,39,30,44,48,97,87,54,24,40,32,44,35,36,39,41,93,66,72,46,75,46,78,46,59,47,91,48,48,67,39,34,45,39,30,37,36,43,38,74,44,58,91,42,103,85,47,70,77,42,80,70,21,24,35,34,34,41,30,49,39,42,39,74,91,44,49,82,80,53,40,64,44,44,37,36,33,50,43,78,37,72,60,81,84,56,89,87,57,78,70,56,67,71,55,43,54,49,50,55,50,49,24,58,38,69,74,39,61,60,57,93,62,64,47,77,41,75,68,78,87,80,76,96,63,90,83,68,82,72,74,79,74,68,76,67,78,72,74,77,80,74,88,71,56,74,87,78,44,56,68,74,58,37,53,51,53,50,49,56,59,64,69,54,84,73,77,84,62,95,85,73,83,82,83,80,82,79,83,65,73,47,76,46,76,44,96,84,71,47,76,48,80,30,83,46,73,83,72,42,58,68,72,58,40,55,50,52,52,50,50,50,60,59,65,74,71,118

Sequence (313 aa):
MHTLSRPKVYALVDWYVSRCDRHSLVYRPSLTALLKRLGYPFAALLVGAGILYLVHHASTLTAVPLVLKSGAQVFVVLLGILSMLPVLSALIEEVGIGRDASGNLVVQKRSLWTSRLVSPLSQHTTIQVSACQSLARTRRHGPLYSRGYTWIVTVVSSPLMQGVGGFHLEFQLDHQHERPLDNRPFPSRVKEFVDALSGITGISADPKPAIVDAQVSGRGWGTTRNITIPISRVTRHEIPLDELPPDVRAKVESLVNSEKGGLTPGFTKEVTLKQEFKVLGKDGSVQHYDSIEDLPPEVREAIERMHRAHGRE

Mean predicted aligned error: 14.04 Å

Nearest PDB structures (foldseek):
  4l8j-assembly1_A-2  TM=3.568E-01  e=1.575E+00  Bacteroides eggerthii DSM 20697
  2v4d-assembly1_E  TM=3.708E-01  e=1.670E+00  Pseudomonas aeruginosa
  5auj-assembly1_A  TM=2.566E-01  e=1.109E+00  Pyrococcus furiosus DSM 3638

Foldseek 3Di:
DDDQDDADEAECAQWDFPDFDLFKTKIAGHPVSLVVLLVVLVVQLVVLVVVLVVVVVVVVVDVDDPVVNVVSVVVSVVSNVVSCQSNVQRRQWMWMWGADPVGWTWTWTGGPDIDIDTGHLVQFAAWAKAWEFDWDAPDLPHDIDTQATWIKIWGFGDPVCSRVNRHIYIYGHHGDRDFDDFPDDDDPRSVVVQVSVCSRSVHYHDRTHHYQYQDPPDPDRPDPDDSPPCPVPPVDDPDPLVNDDPVVSVVVVCVVVVCPPDDDPPDDDDDDPQDWDWDQDPVRDTDIDRDLVPDDPVVSVVVVVVVVVVVPD